Protein AF-A0A1R3GC67-F1 (afdb_monomer)

Nearest PDB structures (foldseek):
  6grf-assembly3_C  TM=8.772E-01  e=4.782E-10  Arabidopsis thaliana
  6grf-assembly1_A  TM=8.108E-01  e=1.122E-09  Arabidopsis thaliana
  3a2e-assembly2_B  TM=8.920E-01  e=5.214E-08  Ginkgo biloba
  6gre-assembly1_A  TM=6.710E-01  e=4.233E-10  Arabidopsis thaliana
  6gre-assembly2_B  TM=6.971E-01  e=8.274E-10  Arabidopsis thaliana

pLDDT: mean 84.53, std 18.3, range [25.95, 98.81]

Organism: NCBI:txid93759

Structure (mmCIF, N/CA/C/O backbone):
data_AF-A0A1R3GC67-F1
#
_entry.id   AF-A0A1R3GC67-F1
#
loop_
_atom_site.group_PDB
_atom_site.id
_atom_site.type_symbol
_atom_site.label_atom_id
_atom_site.label_alt_id
_atom_site.label_comp_id
_atom_site.label_asym_id
_atom_site.label_entity_id
_atom_site.label_seq_id
_atom_site.pdbx_PDB_ins_code
_atom_site.Cartn_x
_atom_site.Cartn_y
_atom_site.Cartn_z
_atom_site.occupancy
_atom_site.B_iso_or_equiv
_atom_site.auth_seq_id
_atom_site.auth_comp_id
_atom_site.auth_asym_id
_atom_site.auth_atom_id
_atom_site.pdbx_PDB_model_num
ATOM 1 N N . MET A 1 1 ? 22.631 -28.280 -49.073 1.00 33.94 1 MET A N 1
ATOM 2 C CA . MET A 1 1 ? 22.054 -28.632 -47.759 1.00 33.94 1 MET A CA 1
ATOM 3 C C . MET A 1 1 ? 22.423 -27.520 -46.782 1.00 33.94 1 MET A C 1
ATOM 5 O O . MET A 1 1 ? 23.581 -27.428 -46.405 1.00 33.94 1 MET A O 1
ATOM 9 N N . LYS A 1 2 ? 21.509 -26.579 -46.514 1.00 25.95 2 LYS A N 1
ATOM 10 C CA . LYS A 1 2 ? 21.742 -25.429 -45.622 1.00 25.95 2 LYS A CA 1
ATOM 11 C C . LYS A 1 2 ? 21.037 -25.720 -44.299 1.00 25.95 2 LYS A C 1
ATOM 13 O O . LYS A 1 2 ? 19.822 -25.883 -44.293 1.00 25.95 2 LYS A O 1
ATOM 18 N N . ILE A 1 3 ? 21.806 -25.848 -43.224 1.00 33.34 3 ILE A N 1
ATOM 19 C CA . ILE A 1 3 ? 21.301 -26.086 -41.871 1.00 33.34 3 ILE A CA 1
ATOM 20 C C . ILE A 1 3 ? 20.931 -24.719 -41.283 1.00 33.34 3 ILE A C 1
ATOM 22 O O . ILE A 1 3 ? 21.790 -23.849 -41.157 1.00 33.34 3 ILE A O 1
ATOM 26 N N . PHE A 1 4 ? 19.649 -24.515 -40.983 1.00 28.02 4 PHE A N 1
ATOM 27 C CA . PHE A 1 4 ? 19.169 -23.380 -40.192 1.00 28.02 4 PHE A CA 1
ATOM 28 C C . PHE A 1 4 ? 19.482 -23.633 -38.709 1.00 28.02 4 PHE A C 1
ATOM 30 O O . PHE A 1 4 ? 19.209 -24.739 -38.234 1.00 28.02 4 PHE A O 1
ATOM 37 N N . PRO A 1 5 ? 19.999 -22.654 -37.944 1.00 33.47 5 PRO A N 1
ATOM 38 C CA . PRO A 1 5 ? 20.042 -22.778 -36.499 1.00 33.47 5 PRO A CA 1
ATOM 39 C C . PRO A 1 5 ? 18.620 -22.570 -35.971 1.00 33.47 5 PRO A C 1
ATOM 41 O O . PRO A 1 5 ? 18.048 -21.485 -36.074 1.00 33.47 5 PRO A O 1
ATOM 44 N N . VAL A 1 6 ? 18.033 -23.639 -35.438 1.00 33.50 6 VAL A N 1
ATOM 45 C CA . VAL A 1 6 ? 16.814 -23.564 -34.634 1.00 33.50 6 VAL A CA 1
ATOM 46 C C . VAL A 1 6 ? 17.157 -22.746 -33.392 1.00 33.50 6 VAL A C 1
ATOM 48 O O . VAL A 1 6 ? 17.911 -23.197 -32.530 1.00 33.50 6 VAL A O 1
ATOM 51 N N . LEU A 1 7 ? 16.638 -21.522 -33.319 1.00 31.16 7 LEU A N 1
ATOM 52 C CA . LEU A 1 7 ? 16.658 -20.730 -32.098 1.00 31.16 7 LEU A CA 1
ATOM 53 C C . LEU A 1 7 ? 15.685 -21.402 -31.122 1.00 31.16 7 LEU A C 1
ATOM 55 O O . LEU A 1 7 ? 14.469 -21.247 -31.231 1.00 31.16 7 LEU A O 1
ATOM 59 N N . VAL A 1 8 ? 16.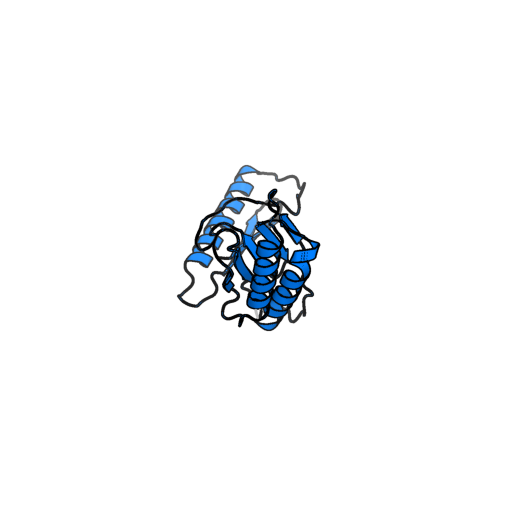216 -22.205 -30.204 1.00 31.62 8 VAL A N 1
ATOM 60 C CA . VAL A 1 8 ? 15.438 -22.737 -29.085 1.00 31.62 8 VAL A CA 1
ATOM 61 C C . VAL A 1 8 ? 15.156 -21.561 -28.152 1.00 31.62 8 VAL A C 1
ATOM 63 O O . VAL A 1 8 ? 15.986 -21.196 -27.323 1.00 31.62 8 VAL A O 1
ATOM 66 N N . LEU A 1 9 ? 13.988 -20.935 -28.312 1.00 31.06 9 LEU A N 1
ATOM 67 C CA . LEU A 1 9 ? 13.395 -20.115 -27.263 1.00 31.06 9 LEU A CA 1
ATOM 68 C C . LEU A 1 9 ? 13.085 -21.057 -26.102 1.00 31.06 9 LEU A C 1
ATOM 70 O O . LEU A 1 9 ? 12.048 -21.719 -26.080 1.00 31.06 9 LEU A O 1
ATOM 74 N N . VAL A 1 10 ? 13.999 -21.134 -25.136 1.00 32.41 10 VAL A N 1
ATOM 75 C CA . VAL A 1 10 ? 13.646 -21.595 -23.797 1.00 32.41 10 VAL A CA 1
ATOM 76 C C . VAL A 1 10 ? 12.731 -20.514 -23.238 1.00 32.41 10 VAL A C 1
ATOM 78 O O . VAL A 1 10 ? 13.177 -19.575 -22.585 1.00 32.41 10 VAL A O 1
ATOM 81 N N . ILE A 1 11 ? 11.435 -20.615 -23.539 1.00 40.88 11 ILE A N 1
ATOM 82 C CA . ILE A 1 11 ? 10.408 -20.002 -22.710 1.00 40.88 11 ILE A CA 1
ATOM 83 C C . ILE A 1 11 ? 10.468 -20.814 -21.422 1.00 40.88 11 ILE A C 1
ATOM 85 O O . ILE A 1 11 ? 9.724 -21.775 -21.233 1.00 40.88 11 ILE A O 1
ATOM 89 N N . SER A 1 12 ? 11.413 -20.481 -20.544 1.00 34.84 12 SER A N 1
ATOM 90 C CA . SER A 1 12 ? 11.208 -20.768 -19.143 1.00 34.84 12 SER A CA 1
ATOM 91 C C . SER A 1 12 ? 10.000 -19.921 -18.776 1.00 34.84 12 SER A C 1
ATOM 93 O O . SER A 1 12 ? 10.092 -18.738 -18.461 1.00 34.84 12 SER A O 1
ATOM 95 N N . ALA A 1 13 ? 8.821 -20.534 -18.851 1.00 38.75 13 ALA A N 1
ATOM 96 C CA . ALA A 1 13 ? 7.769 -20.174 -17.937 1.00 38.75 13 ALA A CA 1
ATOM 97 C C . ALA A 1 13 ? 8.367 -20.451 -16.555 1.00 38.75 13 ALA A C 1
ATOM 99 O O . ALA A 1 13 ? 8.227 -21.539 -16.004 1.00 38.75 13 ALA A O 1
ATOM 100 N N . PHE A 1 14 ? 9.117 -19.484 -16.019 1.00 36.47 14 PHE A N 1
ATOM 101 C CA . PHE A 1 14 ? 9.296 -19.360 -14.590 1.00 36.47 14 PHE A CA 1
ATOM 102 C C . PHE A 1 14 ? 7.895 -19.066 -14.066 1.00 36.47 14 PHE A C 1
ATOM 104 O O . PHE A 1 14 ? 7.509 -17.928 -13.816 1.00 36.47 14 PHE A O 1
ATOM 111 N N . SER A 1 15 ? 7.090 -20.121 -13.953 1.00 34.28 15 SER A N 1
ATOM 112 C CA . SER A 1 15 ? 6.010 -20.165 -12.999 1.00 34.28 15 SER A CA 1
ATOM 113 C C . SER A 1 15 ? 6.713 -19.996 -11.666 1.00 34.28 15 SER A C 1
ATOM 115 O O . SER A 1 15 ? 7.257 -20.946 -11.111 1.00 34.28 15 SER A O 1
ATOM 117 N N . PHE A 1 16 ? 6.799 -18.754 -11.195 1.00 37.66 16 PHE A N 1
ATOM 118 C CA . PHE A 1 16 ? 7.252 -18.454 -9.850 1.00 37.66 16 PHE A CA 1
ATOM 119 C C . PHE A 1 16 ? 6.147 -18.945 -8.906 1.00 37.66 16 PHE A C 1
ATOM 121 O O . PHE A 1 16 ? 5.413 -18.170 -8.306 1.00 37.66 16 PHE A O 1
ATOM 128 N N . THR A 1 17 ? 5.992 -20.264 -8.781 1.00 41.88 17 THR A N 1
ATOM 129 C CA . THR A 1 17 ? 5.272 -20.906 -7.680 1.00 41.88 17 THR A CA 1
ATOM 130 C C . THR A 1 17 ? 6.202 -20.935 -6.471 1.00 41.88 17 THR A C 1
ATOM 132 O O . THR A 1 17 ? 6.445 -21.972 -5.864 1.00 41.88 17 THR A O 1
ATOM 135 N N . GLY A 1 18 ? 6.800 -19.787 -6.159 1.00 46.88 18 GLY A N 1
ATOM 136 C CA . GLY A 1 18 ? 7.378 -19.556 -4.855 1.00 46.88 18 GLY A CA 1
ATOM 137 C C . GLY A 1 18 ? 6.241 -19.078 -3.973 1.00 46.88 18 GLY A C 1
ATOM 138 O O . GLY A 1 18 ? 5.671 -18.018 -4.237 1.00 46.88 18 GLY A O 1
ATOM 139 N N . SER A 1 19 ? 5.916 -19.838 -2.929 1.00 54.84 19 SER A N 1
ATOM 140 C CA . SER A 1 19 ? 5.351 -19.260 -1.709 1.00 54.84 19 SER A CA 1
ATOM 141 C C . SER A 1 19 ? 6.371 -18.239 -1.203 1.00 54.84 19 SER A C 1
ATOM 143 O O . SER A 1 19 ? 7.239 -18.554 -0.390 1.00 54.84 19 SER A O 1
ATOM 145 N N . ALA A 1 20 ? 6.356 -17.039 -1.775 1.00 59.59 20 ALA A N 1
ATOM 146 C CA . ALA A 1 20 ? 7.242 -15.972 -1.369 1.00 59.59 20 ALA A CA 1
ATOM 147 C C . ALA A 1 20 ? 6.671 -15.434 -0.063 1.00 59.59 20 ALA A C 1
ATOM 149 O O . ALA A 1 20 ? 5.663 -14.727 -0.068 1.00 59.59 20 ALA A O 1
ATOM 150 N N . THR A 1 21 ? 7.299 -15.813 1.051 1.00 75.88 21 THR A N 1
ATOM 151 C CA . THR A 1 21 ? 7.089 -15.159 2.343 1.00 75.88 21 THR A CA 1
ATOM 152 C C . THR A 1 21 ? 7.110 -13.651 2.118 1.00 75.88 21 THR A C 1
ATOM 154 O O . THR A 1 21 ? 8.058 -13.174 1.477 1.00 75.88 21 THR A O 1
ATOM 157 N N . PRO A 1 22 ? 6.090 -12.903 2.569 1.00 85.50 22 PRO A N 1
ATOM 158 C CA . PRO A 1 22 ? 6.054 -11.491 2.269 1.00 85.50 22 PRO A CA 1
ATOM 159 C C . PRO A 1 22 ? 7.309 -10.780 2.788 1.00 85.50 22 PRO A C 1
ATOM 161 O O . PRO A 1 22 ? 7.709 -10.982 3.934 1.00 85.50 22 PRO A O 1
ATOM 164 N N . ILE A 1 23 ? 7.948 -9.970 1.941 1.00 91.00 23 ILE A N 1
ATOM 165 C CA . ILE A 1 23 ? 9.204 -9.282 2.272 1.00 91.00 23 ILE A CA 1
ATOM 166 C C . ILE A 1 23 ? 8.875 -7.859 2.694 1.00 91.00 23 ILE A C 1
ATOM 168 O O . ILE A 1 23 ? 8.350 -7.093 1.893 1.00 91.00 23 ILE A O 1
ATOM 172 N N . TYR A 1 24 ? 9.178 -7.504 3.938 1.00 93.50 24 TYR A N 1
ATOM 173 C CA . TYR A 1 24 ? 8.992 -6.141 4.422 1.00 93.50 24 TYR A CA 1
ATOM 174 C C . TYR A 1 24 ? 9.966 -5.175 3.727 1.00 93.50 24 TYR A C 1
ATOM 176 O O . TYR A 1 24 ? 11.169 -5.436 3.695 1.00 93.50 24 TYR A O 1
ATOM 184 N N . TRP A 1 25 ? 9.455 -4.049 3.222 1.00 92.31 25 TRP A N 1
ATOM 185 C CA . TRP A 1 25 ? 10.264 -2.996 2.598 1.00 92.31 25 TRP A CA 1
ATOM 186 C C . TRP A 1 25 ? 10.424 -1.778 3.502 1.00 92.31 25 TRP A C 1
ATOM 188 O O . TRP A 1 25 ? 11.538 -1.425 3.888 1.00 92.31 25 TRP A O 1
ATOM 198 N N . TYR A 1 26 ? 9.320 -1.096 3.805 1.00 94.94 26 TYR A N 1
ATOM 199 C CA . TYR A 1 26 ? 9.350 0.173 4.526 1.00 94.94 26 TYR A CA 1
ATOM 200 C C . TYR A 1 26 ? 7.981 0.506 5.121 1.00 94.94 26 TYR A C 1
ATOM 202 O O . TYR A 1 26 ? 6.972 -0.096 4.748 1.00 94.94 26 TYR A O 1
ATOM 210 N N . HIS A 1 27 ? 7.930 1.476 6.032 1.00 96.81 27 HIS A N 1
ATOM 211 C CA . HIS A 1 27 ? 6.675 2.071 6.475 1.00 96.81 27 HIS A CA 1
ATOM 212 C C . HIS A 1 27 ? 6.841 3.542 6.849 1.00 96.81 27 HIS A C 1
ATOM 214 O O . HIS A 1 27 ? 7.921 3.976 7.244 1.00 96.81 27 HIS A O 1
ATOM 220 N N . PHE A 1 28 ? 5.737 4.277 6.778 1.00 97.12 28 PHE A N 1
ATOM 221 C CA . PHE A 1 28 ? 5.566 5.582 7.400 1.00 97.12 28 PHE A CA 1
ATOM 222 C C . PHE A 1 28 ? 4.413 5.516 8.391 1.00 97.12 28 PHE A C 1
ATOM 224 O O . PHE A 1 28 ? 3.414 4.843 8.137 1.00 97.12 28 PHE A O 1
ATOM 231 N N . CYS A 1 29 ? 4.537 6.257 9.484 1.00 97.81 29 CYS A N 1
ATOM 232 C CA . CYS A 1 29 ? 3.437 6.525 10.398 1.00 97.81 29 CYS A CA 1
ATOM 233 C C . CYS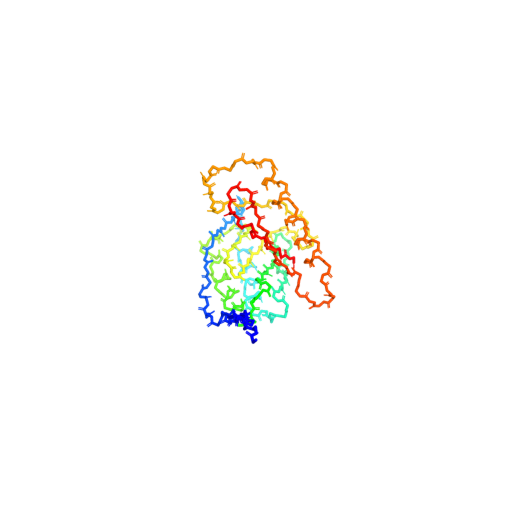 A 1 29 ? 3.226 8.039 10.481 1.00 97.81 29 CYS A C 1
ATOM 235 O O . CYS A 1 29 ? 4.181 8.807 10.337 1.00 97.81 29 CYS A O 1
ATOM 237 N N . SER A 1 30 ? 1.990 8.480 10.715 1.00 96.62 30 SER A N 1
ATOM 238 C CA . SER A 1 30 ? 1.710 9.898 10.940 1.00 96.62 30 SER A CA 1
ATOM 239 C C . SER A 1 30 ? 2.381 10.391 12.230 1.00 96.62 30 SER A C 1
ATOM 241 O O . SER A 1 30 ? 2.623 9.632 13.166 1.00 96.62 30 SER A O 1
ATOM 243 N N . ASN A 1 31 ? 2.649 11.694 12.318 1.00 95.94 31 ASN A N 1
ATOM 244 C CA . ASN A 1 31 ? 3.179 12.306 13.545 1.00 95.94 31 ASN A CA 1
ATOM 245 C C . ASN A 1 31 ? 2.098 12.519 14.624 1.00 95.94 31 ASN A C 1
ATOM 247 O O . ASN A 1 31 ? 2.385 13.055 15.693 1.00 95.94 31 ASN A O 1
ATOM 251 N N . VAL A 1 32 ? 0.851 12.134 14.345 1.00 96.88 32 VAL A N 1
ATOM 252 C CA . VAL A 1 32 ? -0.302 12.338 15.225 1.00 96.88 32 VAL A CA 1
ATOM 253 C C . VAL A 1 32 ? -0.681 11.004 15.848 1.00 96.88 32 VAL A C 1
ATOM 255 O O . VAL A 1 32 ? -0.841 10.007 15.153 1.00 96.88 32 VAL A O 1
ATOM 258 N N . SER A 1 33 ? -0.823 10.977 17.171 1.00 97.62 33 SER A N 1
ATOM 259 C CA . SER A 1 33 ? -1.288 9.793 17.898 1.00 97.62 33 SER A CA 1
ATOM 260 C C . SER A 1 33 ? -2.800 9.840 18.098 1.00 97.62 33 SER A C 1
ATOM 262 O O . SER A 1 33 ? -3.339 10.843 18.562 1.00 97.62 33 SER A O 1
ATOM 264 N N . GLY A 1 34 ? -3.474 8.739 17.786 1.00 97.12 34 GLY A N 1
ATOM 265 C CA . GLY A 1 34 ? -4.880 8.521 18.085 1.00 97.12 34 GLY A CA 1
ATOM 266 C C . GLY A 1 34 ? -5.099 8.132 19.546 1.00 97.12 34 GLY A C 1
ATOM 267 O O . GLY A 1 34 ? -4.212 7.606 20.224 1.00 97.12 34 GLY A O 1
ATOM 268 N N . ASN A 1 35 ? -6.312 8.377 20.037 1.00 97.88 35 ASN A N 1
ATOM 269 C CA . ASN A 1 35 ? -6.744 7.916 21.357 1.00 97.88 35 ASN A CA 1
ATOM 270 C C . ASN A 1 35 ? -7.088 6.408 21.342 1.00 97.88 35 ASN A C 1
ATOM 272 O O . ASN A 1 35 ? -7.021 5.734 20.311 1.00 97.88 35 ASN A O 1
ATOM 276 N N . SER A 1 36 ? -7.498 5.866 22.490 1.00 98.12 36 SER A N 1
ATOM 277 C CA . SER A 1 36 ? -7.860 4.447 22.623 1.00 98.12 36 SER A CA 1
ATOM 278 C C . SER A 1 36 ? -9.038 4.015 21.737 1.00 98.12 36 SER A C 1
ATOM 280 O O . SER A 1 36 ? -9.059 2.878 21.260 1.00 98.12 36 SER A O 1
ATOM 282 N N . VAL A 1 37 ? -10.001 4.905 21.477 1.00 98.56 37 VAL A N 1
ATOM 283 C CA . VAL A 1 37 ? -11.157 4.634 20.607 1.00 98.56 37 VAL A CA 1
ATOM 284 C C . VAL A 1 37 ? -10.714 4.554 19.149 1.00 98.56 37 VAL A C 1
ATOM 286 O O . VAL A 1 37 ? -11.074 3.605 18.457 1.00 98.56 37 VAL A O 1
ATOM 289 N N . PHE A 1 38 ? -9.871 5.488 18.700 1.00 98.50 38 PHE A N 1
ATOM 290 C CA . PHE A 1 38 ? -9.250 5.438 17.377 1.00 98.50 38 PHE A CA 1
ATOM 291 C C . PHE A 1 38 ? -8.457 4.140 17.190 1.00 98.50 38 PHE A C 1
ATOM 293 O O . PHE A 1 38 ? -8.655 3.426 16.212 1.00 98.50 38 PHE A O 1
ATOM 300 N N . VAL A 1 39 ? -7.608 3.787 18.161 1.00 98.44 39 VAL A N 1
ATOM 301 C CA . VAL A 1 39 ? -6.823 2.542 18.141 1.00 98.44 39 VAL A CA 1
ATOM 302 C C . VAL A 1 39 ? -7.722 1.307 18.035 1.00 98.44 39 VAL A C 1
ATOM 304 O O . VAL A 1 39 ? -7.410 0.390 17.275 1.00 98.44 39 VAL A O 1
ATOM 307 N N . THR A 1 40 ? -8.854 1.295 18.741 1.00 98.62 40 THR A N 1
ATOM 308 C CA . THR A 1 40 ? -9.847 0.213 18.656 1.00 98.62 40 THR A CA 1
ATOM 309 C C . THR A 1 40 ? -10.472 0.135 17.262 1.00 98.62 40 THR A C 1
ATOM 311 O O . THR A 1 40 ? -10.509 -0.939 16.665 1.00 98.62 40 THR A O 1
ATOM 314 N N . ASN A 1 41 ? -10.890 1.270 16.695 1.00 98.81 41 ASN A N 1
ATOM 315 C CA . ASN A 1 41 ? -11.460 1.321 15.346 1.00 98.81 41 ASN A CA 1
ATOM 316 C C . ASN A 1 41 ? -10.442 0.913 14.273 1.00 98.81 41 ASN A C 1
ATOM 318 O O . ASN A 1 41 ? -10.788 0.182 13.351 1.00 98.81 41 ASN A O 1
ATOM 322 N N . ARG A 1 42 ? -9.172 1.302 14.430 1.00 98.62 42 ARG A N 1
ATOM 323 C CA . ARG A 1 42 ? -8.053 0.893 13.571 1.00 98.62 42 ARG A CA 1
ATOM 324 C C . ARG A 1 42 ? -7.798 -0.613 13.661 1.00 98.62 42 ARG A C 1
ATOM 326 O O . ARG A 1 42 ? -7.539 -1.239 12.641 1.00 98.62 42 ARG A O 1
ATOM 333 N N . ASN A 1 43 ? -7.918 -1.214 14.845 1.00 98.50 43 ASN A N 1
ATOM 334 C CA . ASN A 1 43 ? -7.797 -2.667 15.015 1.00 98.50 43 ASN A CA 1
ATOM 335 C C . ASN A 1 43 ? -8.958 -3.428 14.343 1.00 98.50 43 ASN A C 1
ATOM 337 O O . ASN A 1 43 ? -8.736 -4.451 13.698 1.00 98.50 43 ASN A O 1
ATOM 341 N N . ASN A 1 44 ? -10.182 -2.907 14.443 1.00 98.62 44 ASN A N 1
ATOM 342 C CA . ASN A 1 44 ? -11.344 -3.461 13.743 1.00 98.62 44 ASN A CA 1
ATOM 343 C C . ASN A 1 44 ? -11.185 -3.336 12.219 1.00 98.62 44 ASN A C 1
ATOM 345 O O . ASN A 1 44 ? -11.376 -4.312 11.503 1.00 98.62 44 ASN A O 1
ATOM 349 N N . LEU A 1 45 ? -10.733 -2.175 11.736 1.00 98.62 45 LEU A N 1
ATOM 350 C CA . LEU A 1 45 ? -10.425 -1.940 10.325 1.00 98.62 45 LEU A CA 1
ATOM 351 C C . LEU A 1 45 ? -9.430 -2.980 9.786 1.00 98.62 45 LEU A C 1
ATOM 353 O O . LEU A 1 45 ? -9.697 -3.599 8.762 1.00 98.62 45 LEU A O 1
ATOM 357 N N . VAL A 1 46 ? -8.294 -3.206 10.457 1.00 97.94 46 VAL A N 1
ATOM 358 C CA . VAL A 1 46 ? -7.304 -4.184 9.963 1.00 97.94 46 VAL A CA 1
ATOM 359 C C . VAL A 1 46 ? -7.818 -5.627 10.042 1.00 97.94 46 VAL A C 1
ATOM 361 O O . VAL A 1 46 ? -7.433 -6.441 9.206 1.00 97.94 46 VAL A O 1
ATOM 364 N N . SER A 1 47 ? -8.726 -5.938 10.975 1.00 97.88 47 SER A N 1
ATOM 365 C CA . SER A 1 47 ? -9.445 -7.221 11.013 1.00 97.88 47 SER A CA 1
ATOM 366 C C . SER A 1 47 ? -10.362 -7.390 9.796 1.00 97.88 47 SER A C 1
ATOM 368 O O . SER A 1 47 ? -10.333 -8.435 9.145 1.00 97.88 47 SER A O 1
ATOM 370 N N . ASP A 1 48 ? -11.123 -6.355 9.434 1.00 97.62 48 ASP A N 1
ATOM 371 C CA . ASP A 1 48 ? -11.981 -6.366 8.244 1.00 97.62 48 ASP A CA 1
ATOM 372 C C . ASP A 1 48 ? -11.155 -6.519 6.960 1.00 97.62 48 ASP A C 1
ATOM 374 O O . ASP A 1 48 ? -11.492 -7.330 6.099 1.00 97.62 48 ASP A O 1
ATOM 378 N N . LEU A 1 49 ? -10.034 -5.794 6.850 1.00 96.88 49 LEU A N 1
ATOM 379 C CA . LEU A 1 49 ? -9.108 -5.911 5.718 1.00 96.88 49 LEU A CA 1
ATOM 380 C C . LEU A 1 49 ? -8.510 -7.322 5.611 1.00 96.88 49 LEU A C 1
ATOM 382 O O . LEU A 1 49 ? -8.423 -7.864 4.513 1.00 96.88 49 LEU A O 1
ATOM 386 N N . SER A 1 50 ? -8.131 -7.932 6.738 1.00 95.69 50 SER A N 1
ATOM 387 C CA . SER A 1 50 ? -7.561 -9.287 6.788 1.00 95.69 50 SER A CA 1
ATOM 388 C C . SER A 1 50 ? -8.553 -10.365 6.340 1.00 95.69 50 SER A C 1
ATOM 390 O O . SER A 1 50 ? -8.164 -11.361 5.728 1.00 95.69 50 SER A O 1
ATOM 392 N N . ASN A 1 51 ? -9.846 -10.158 6.605 1.00 93.94 51 ASN A N 1
ATOM 393 C CA . ASN A 1 51 ? -10.916 -11.098 6.264 1.00 93.94 51 ASN A CA 1
ATOM 394 C C . ASN A 1 51 ? -11.578 -10.828 4.906 1.00 93.94 51 ASN A C 1
ATOM 396 O O . ASN A 1 51 ? -12.412 -11.621 4.463 1.00 93.94 51 ASN A O 1
ATOM 400 N N . ALA A 1 52 ? -11.234 -9.724 4.244 1.00 91.69 52 ALA A N 1
ATOM 401 C CA . ALA A 1 52 ? -11.819 -9.370 2.964 1.00 91.69 52 ALA A CA 1
ATOM 402 C C . ALA A 1 52 ? -11.507 -10.429 1.900 1.00 91.69 52 ALA A C 1
ATOM 404 O O . ALA A 1 52 ? -10.397 -10.959 1.807 1.00 91.69 52 ALA A O 1
ATOM 405 N N . THR A 1 53 ? -12.491 -10.722 1.049 1.00 82.94 53 THR A N 1
ATOM 406 C CA . THR A 1 53 ? -12.232 -11.582 -0.106 1.00 82.94 53 THR A CA 1
ATOM 407 C C . THR A 1 53 ? -11.415 -10.802 -1.121 1.00 82.94 53 THR A C 1
ATOM 409 O O . THR A 1 53 ? -11.843 -9.753 -1.600 1.00 82.94 53 THR A O 1
ATOM 412 N N . VAL A 1 54 ? -10.243 -11.324 -1.474 1.00 75.44 54 VAL A N 1
ATOM 413 C CA . VAL A 1 54 ? -9.296 -10.614 -2.333 1.00 75.44 54 VAL A CA 1
ATOM 414 C C . VAL A 1 54 ? -9.648 -10.727 -3.819 1.00 75.44 54 VAL A C 1
ATOM 416 O O . VAL A 1 54 ? -8.879 -11.228 -4.645 1.00 75.44 54 VAL A O 1
ATOM 419 N N . HIS A 1 55 ? -10.829 -10.251 -4.193 1.00 72.69 55 HIS A N 1
ATOM 420 C CA . HIS A 1 55 ? -11.190 -10.113 -5.596 1.00 72.69 55 HIS A CA 1
ATOM 421 C C . HIS A 1 55 ? -10.429 -8.926 -6.196 1.00 72.69 55 HIS A C 1
ATOM 423 O O . HIS A 1 55 ? -10.573 -7.790 -5.762 1.00 72.69 55 HIS A O 1
ATOM 429 N N . GLY A 1 56 ? -9.560 -9.193 -7.174 1.00 74.62 56 GLY A N 1
ATOM 430 C CA . GLY A 1 56 ? -8.804 -8.144 -7.868 1.00 74.62 56 GLY A CA 1
ATOM 431 C C . GLY A 1 56 ? -7.580 -7.602 -7.120 1.00 74.62 56 GLY A C 1
ATOM 432 O O . GLY A 1 56 ? -6.867 -6.777 -7.677 1.00 74.62 56 GLY A O 1
ATOM 433 N N . GLY A 1 57 ? -7.261 -8.099 -5.918 1.00 89.25 57 GLY A N 1
ATOM 434 C CA . GLY A 1 57 ? -6.063 -7.662 -5.187 1.00 89.25 57 GLY A CA 1
ATOM 435 C C . GLY A 1 57 ? -6.199 -6.307 -4.493 1.00 89.25 57 GLY A C 1
ATOM 436 O O . GLY A 1 57 ? -5.185 -5.753 -4.093 1.00 89.25 57 GLY A O 1
ATOM 437 N N . PHE A 1 58 ? -7.408 -5.771 -4.349 1.00 91.88 58 PHE A N 1
ATOM 438 C CA . PHE A 1 58 ? -7.663 -4.472 -3.731 1.00 91.88 58 PHE A CA 1
ATOM 439 C C . PHE A 1 58 ? -8.944 -4.536 -2.905 1.00 91.88 58 PHE A C 1
ATOM 441 O O . PHE A 1 58 ? -9.931 -5.131 -3.336 1.00 91.88 58 PHE A O 1
ATOM 448 N N . TYR A 1 59 ? -8.938 -3.897 -1.741 1.00 94.25 59 TYR A N 1
ATOM 449 C CA . TYR A 1 59 ? -10.139 -3.683 -0.944 1.00 94.25 59 TYR A CA 1
ATOM 450 C C . TYR A 1 59 ? -9.949 -2.460 -0.055 1.00 94.25 59 TYR A C 1
ATOM 452 O O . TYR A 1 59 ? -8.846 -2.206 0.434 1.00 94.25 59 TYR A O 1
ATOM 460 N N . ASN A 1 60 ? -11.030 -1.720 0.167 1.00 95.88 60 ASN A N 1
ATOM 461 C CA . ASN A 1 60 ? -11.066 -0.597 1.084 1.00 95.88 60 ASN A CA 1
ATOM 462 C C . ASN A 1 60 ? -12.287 -0.692 2.000 1.00 95.88 60 ASN A C 1
ATOM 464 O O . ASN A 1 60 ? -13.298 -1.303 1.661 1.00 95.88 60 ASN A O 1
ATOM 468 N N . THR A 1 61 ? -12.173 -0.124 3.194 1.00 97.69 61 THR A N 1
ATOM 469 C CA . THR A 1 61 ? -13.276 -0.057 4.152 1.00 97.69 61 THR A CA 1
ATOM 470 C C . THR A 1 61 ? -13.070 1.105 5.117 1.00 97.69 61 THR A C 1
ATOM 472 O O . THR A 1 61 ? -12.013 1.736 5.162 1.00 97.69 61 THR A O 1
ATOM 475 N N . THR A 1 62 ? -14.114 1.453 5.856 1.00 98.62 62 THR A N 1
ATOM 476 C CA . THR A 1 62 ? -14.099 2.529 6.846 1.00 98.62 62 THR A CA 1
ATOM 477 C C . THR A 1 62 ? -14.752 2.035 8.122 1.00 98.62 62 THR A C 1
ATOM 479 O O . THR A 1 62 ? -15.806 1.405 8.071 1.00 98.62 62 THR A O 1
ATOM 482 N N . VAL A 1 63 ? -14.141 2.339 9.264 1.00 98.69 63 VAL A N 1
ATOM 483 C CA . VAL A 1 63 ? -14.636 1.927 10.580 1.00 98.69 63 VAL A CA 1
ATOM 484 C C . VAL A 1 63 ? -14.727 3.129 11.511 1.00 98.69 63 VAL A C 1
ATOM 486 O O . VAL A 1 63 ? -13.849 3.989 11.537 1.00 98.69 63 VAL A O 1
ATOM 489 N N . GLY A 1 64 ? -15.787 3.163 12.319 1.00 97.81 64 GLY A N 1
ATOM 490 C CA . GLY A 1 64 ? -16.012 4.205 13.314 1.00 97.81 64 GLY A CA 1
ATOM 491 C C . GLY A 1 64 ? -16.722 5.442 12.764 1.00 97.81 64 GLY A C 1
ATOM 492 O O . GLY A 1 64 ? -17.279 5.446 11.668 1.00 97.81 64 GLY A O 1
ATOM 493 N N . GLN A 1 65 ? -16.737 6.492 13.579 1.00 97.25 65 GLN A N 1
ATOM 494 C CA . GLN A 1 65 ? -17.369 7.780 13.295 1.00 97.25 65 GLN A CA 1
ATOM 495 C C . GLN A 1 65 ? -16.504 8.904 13.863 1.00 97.25 65 GLN A C 1
ATOM 497 O O . GLN A 1 65 ? -15.694 8.668 14.764 1.00 97.25 65 GLN A O 1
ATOM 502 N N . ASN A 1 66 ? -16.698 10.128 13.369 1.00 95.62 66 ASN A N 1
ATOM 503 C CA . ASN A 1 66 ? -15.994 11.303 13.877 1.00 95.62 66 ASN A CA 1
ATOM 504 C C . ASN A 1 66 ? -16.161 11.438 15.404 1.00 95.62 66 ASN A C 1
ATOM 506 O O . ASN A 1 66 ? -17.275 11.282 15.906 1.00 95.62 66 ASN A O 1
ATOM 510 N N . PRO A 1 67 ? -15.081 11.733 16.151 1.00 95.38 67 PRO A N 1
ATOM 511 C CA . PRO A 1 67 ? -13.737 12.101 15.682 1.00 95.38 67 PRO A CA 1
ATOM 512 C C . PRO A 1 67 ? -12.758 10.918 15.515 1.00 95.38 67 PRO A C 1
ATOM 514 O O . PRO A 1 67 ? -11.571 11.141 15.328 1.00 95.38 67 PRO A O 1
ATOM 517 N N . ASN A 1 68 ? -13.219 9.667 15.615 1.00 98.06 68 ASN A N 1
ATOM 518 C CA . ASN A 1 68 ? -12.378 8.459 15.622 1.00 98.06 68 ASN A CA 1
ATOM 519 C C . ASN A 1 68 ? -12.616 7.572 14.389 1.00 98.06 68 ASN A C 1
ATOM 521 O O . ASN A 1 68 ? -12.541 6.345 14.487 1.00 98.06 68 ASN A O 1
ATOM 525 N N . ILE A 1 69 ? -12.989 8.174 13.261 1.00 98.56 69 ILE A N 1
ATOM 526 C CA . ILE A 1 69 ? -13.163 7.455 12.000 1.00 98.56 69 ILE A CA 1
ATOM 527 C C . ILE A 1 69 ? -11.796 7.006 11.478 1.00 98.56 69 ILE A C 1
ATOM 529 O O . ILE A 1 69 ? -10.802 7.707 11.655 1.00 98.56 69 ILE A O 1
ATOM 533 N N . VAL A 1 70 ? -11.744 5.830 10.861 1.00 98.75 70 VAL A N 1
ATOM 534 C CA . VAL A 1 70 ? -10.531 5.303 10.234 1.00 98.75 70 VAL A CA 1
ATOM 535 C C . VAL A 1 70 ? -10.884 4.812 8.845 1.00 98.75 70 VAL A C 1
ATOM 537 O O . VAL A 1 70 ? -11.757 3.957 8.687 1.00 98.75 70 VAL A O 1
ATOM 540 N N . HIS A 1 71 ? -10.195 5.338 7.844 1.00 98.62 71 HIS A N 1
ATOM 541 C CA . HIS A 1 71 ? -10.251 4.867 6.470 1.00 98.62 71 HIS A CA 1
ATOM 542 C C . HIS A 1 71 ? -9.051 3.968 6.219 1.00 98.62 71 HIS A C 1
ATOM 544 O O . HIS A 1 71 ? -7.947 4.287 6.656 1.00 98.62 71 HIS A O 1
ATOM 550 N N . GLY A 1 72 ? -9.236 2.863 5.503 1.00 98.19 72 GLY A N 1
ATOM 551 C CA . GLY A 1 72 ? -8.098 2.054 5.105 1.00 98.19 72 GLY A CA 1
ATOM 552 C C . GLY A 1 72 ? -8.334 1.164 3.909 1.00 98.19 72 GLY A C 1
ATOM 553 O O . GLY A 1 72 ? -9.467 0.877 3.522 1.00 98.19 72 GLY A O 1
ATOM 554 N N . LEU A 1 73 ? -7.224 0.748 3.319 1.00 97.06 73 LEU A N 1
ATOM 555 C CA . LEU A 1 73 ? -7.181 -0.109 2.150 1.00 97.06 73 LEU A CA 1
ATOM 556 C C . LEU A 1 73 ? -5.945 -0.998 2.176 1.00 97.06 73 LEU A C 1
ATOM 558 O O . LEU A 1 73 ? -4.933 -0.664 2.799 1.00 97.06 73 LEU A O 1
ATOM 562 N N . PHE A 1 74 ? -6.012 -2.093 1.427 1.00 96.19 74 PHE A N 1
ATOM 563 C CA . PHE A 1 74 ? -4.821 -2.787 0.964 1.00 96.19 74 PHE A CA 1
ATOM 564 C C . PHE A 1 74 ? -4.784 -2.823 -0.561 1.00 96.19 74 PHE A C 1
ATOM 566 O O . PHE A 1 74 ? -5.818 -2.789 -1.233 1.00 96.19 74 PHE A O 1
ATOM 573 N N . LEU A 1 75 ? -3.575 -2.956 -1.094 1.00 94.06 75 LEU A N 1
ATOM 574 C CA . LEU A 1 75 ? -3.338 -3.214 -2.507 1.00 94.06 75 LEU A CA 1
ATOM 575 C C . LEU A 1 75 ? -2.252 -4.276 -2.643 1.00 94.06 75 LEU A C 1
ATOM 577 O O . LEU A 1 75 ? -1.132 -4.107 -2.170 1.00 94.06 75 LEU A O 1
ATOM 581 N N . CYS A 1 76 ? -2.592 -5.379 -3.290 1.00 93.44 76 CYS A N 1
ATOM 582 C CA . CYS A 1 76 ? -1.669 -6.431 -3.657 1.00 93.44 76 CYS A CA 1
ATOM 583 C C . CYS A 1 76 ? -1.028 -6.161 -5.004 1.00 93.44 76 CYS A C 1
ATOM 585 O O . CYS A 1 76 ? -1.582 -5.534 -5.910 1.00 93.44 76 CYS A O 1
ATOM 587 N N . ARG A 1 77 ? 0.140 -6.759 -5.172 1.00 91.06 77 ARG A N 1
ATOM 588 C CA . ARG A 1 77 ? 0.835 -6.754 -6.438 1.00 91.06 77 ARG A CA 1
ATOM 589 C C . ARG A 1 77 ? 0.030 -7.506 -7.504 1.00 91.06 77 ARG A C 1
ATOM 591 O O . ARG A 1 77 ? -0.492 -8.597 -7.267 1.00 91.06 77 ARG A O 1
ATOM 598 N N . GLY A 1 78 ? -0.102 -6.908 -8.687 1.00 88.31 78 GLY A N 1
ATOM 599 C CA . GLY A 1 78 ? -1.008 -7.388 -9.729 1.00 88.31 78 GLY A CA 1
ATOM 600 C C . GLY A 1 78 ? -0.661 -8.766 -10.297 1.00 88.31 78 GLY A C 1
ATOM 601 O O . GLY A 1 78 ? -1.567 -9.505 -10.677 1.00 88.31 78 GLY A O 1
ATOM 602 N N . ASP A 1 79 ? 0.612 -9.152 -10.270 1.00 87.25 79 ASP A N 1
ATOM 603 C CA . ASP A 1 79 ? 1.119 -10.452 -10.730 1.00 87.25 79 ASP A CA 1
ATOM 604 C C . ASP A 1 79 ? 0.910 -11.605 -9.725 1.00 87.25 79 ASP A C 1
ATOM 606 O O . ASP A 1 79 ? 1.216 -12.755 -10.039 1.00 87.25 79 ASP A O 1
ATOM 610 N N . LEU A 1 80 ? 0.366 -11.341 -8.530 1.00 89.12 80 LEU A N 1
ATOM 611 C CA . LEU A 1 80 ? 0.145 -12.378 -7.521 1.00 89.12 80 LEU A CA 1
ATOM 612 C C . LEU A 1 80 ? -1.135 -13.174 -7.758 1.00 89.12 80 LEU A C 1
ATOM 614 O O . LEU A 1 80 ? -2.193 -12.630 -8.108 1.00 89.12 80 LEU A O 1
ATOM 618 N N . ASN A 1 81 ? -1.048 -14.470 -7.455 1.00 89.38 81 ASN A N 1
ATOM 619 C CA . ASN A 1 81 ? -2.224 -15.304 -7.251 1.00 89.38 81 ASN A CA 1
ATOM 620 C C . ASN A 1 81 ? -2.982 -14.870 -5.967 1.00 89.38 81 ASN A C 1
ATOM 622 O O . ASN A 1 81 ? -2.408 -14.191 -5.105 1.00 89.38 81 ASN A O 1
ATOM 626 N N . PRO A 1 82 ? -4.271 -15.233 -5.826 1.00 89.50 82 PRO A N 1
ATOM 627 C CA . PRO A 1 82 ? -5.080 -14.823 -4.676 1.00 89.50 82 PRO A CA 1
ATOM 628 C C . PRO A 1 82 ? -4.522 -15.277 -3.321 1.00 89.50 82 PRO A C 1
ATOM 630 O O . PRO A 1 82 ? -4.610 -14.535 -2.349 1.00 89.50 82 PRO A O 1
ATOM 633 N N . GLU A 1 83 ? -3.913 -16.462 -3.258 1.00 91.06 83 GLU A N 1
ATOM 634 C CA . GLU A 1 83 ? -3.363 -17.032 -2.024 1.00 91.06 83 GLU A CA 1
ATOM 635 C C . GLU A 1 83 ? -2.169 -16.224 -1.496 1.00 91.06 83 GLU A C 1
ATOM 63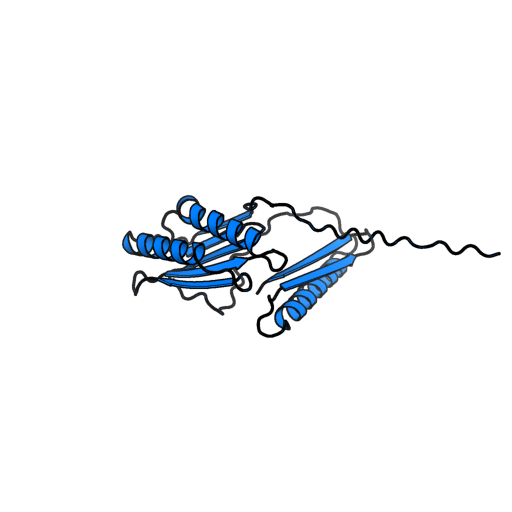7 O O . GLU A 1 83 ? -2.169 -15.795 -0.345 1.00 91.06 83 GLU A O 1
ATOM 642 N N . ASN A 1 84 ? -1.182 -15.939 -2.348 1.00 91.88 84 ASN A N 1
ATOM 643 C CA . ASN A 1 84 ? -0.004 -15.146 -1.992 1.00 91.88 84 ASN A CA 1
ATOM 644 C C . ASN A 1 84 ? -0.388 -13.723 -1.576 1.00 91.88 84 ASN A C 1
ATOM 646 O O . ASN A 1 84 ? 0.192 -13.166 -0.644 1.00 91.88 84 ASN A O 1
ATOM 650 N N . CYS A 1 85 ? -1.380 -13.142 -2.250 1.00 93.12 85 CYS A N 1
ATOM 651 C CA . CYS A 1 85 ? -1.924 -11.853 -1.858 1.00 93.12 85 CYS A CA 1
ATOM 652 C C . CYS A 1 85 ? -2.578 -11.923 -0.469 1.00 93.12 85 CYS A C 1
ATOM 654 O O . CYS A 1 85 ? -2.218 -11.137 0.405 1.00 93.12 85 CYS A O 1
ATOM 656 N N . GLN A 1 86 ? -3.454 -12.902 -0.224 1.00 93.81 86 GLN A N 1
ATOM 657 C CA . GLN A 1 86 ? -4.113 -13.066 1.073 1.00 93.81 86 GLN A CA 1
ATOM 658 C C . GLN A 1 86 ? -3.115 -13.321 2.210 1.00 93.81 86 GLN A C 1
ATOM 660 O O . GLN A 1 86 ? -3.267 -12.779 3.304 1.00 93.81 86 GLN A O 1
ATOM 665 N N . ASN A 1 87 ? -2.060 -14.094 1.954 1.00 93.94 87 ASN A N 1
ATOM 666 C CA . ASN A 1 87 ? -0.981 -14.318 2.915 1.00 93.94 87 ASN A CA 1
ATOM 667 C C . ASN A 1 87 ? -0.244 -13.013 3.255 1.00 93.94 87 ASN A C 1
ATOM 669 O O . ASN A 1 87 ? 0.045 -12.763 4.425 1.00 93.94 87 ASN A O 1
ATOM 673 N N . CYS A 1 88 ? 0.007 -12.153 2.263 1.00 95.75 88 CYS A N 1
ATOM 674 C CA . CYS A 1 88 ? 0.584 -10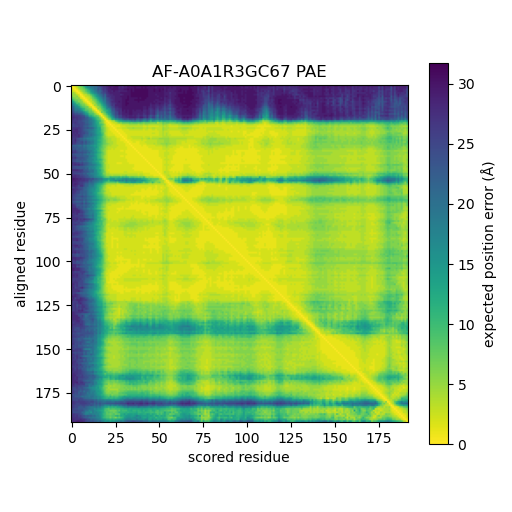.833 2.504 1.00 95.75 88 CYS A CA 1
ATOM 675 C C . CYS A 1 88 ? -0.350 -9.928 3.310 1.00 95.75 88 CYS A C 1
ATOM 677 O O . CYS A 1 88 ? 0.091 -9.322 4.283 1.00 95.75 88 CYS A O 1
ATOM 679 N N . VAL A 1 89 ? -1.639 -9.878 2.959 1.00 96.50 89 VAL A N 1
ATOM 680 C CA . VAL A 1 89 ? -2.632 -9.051 3.664 1.00 96.50 89 VAL A CA 1
ATOM 681 C C . VAL A 1 89 ? -2.761 -9.478 5.130 1.00 96.50 89 VAL A C 1
ATOM 683 O O . VAL A 1 89 ? -2.777 -8.631 6.024 1.00 96.50 89 VAL A O 1
ATOM 686 N N . LYS A 1 90 ? -2.771 -10.783 5.417 1.00 95.88 90 LYS A N 1
ATOM 687 C CA . LYS A 1 90 ? -2.779 -11.290 6.798 1.00 95.88 90 LYS A CA 1
ATOM 688 C C . LY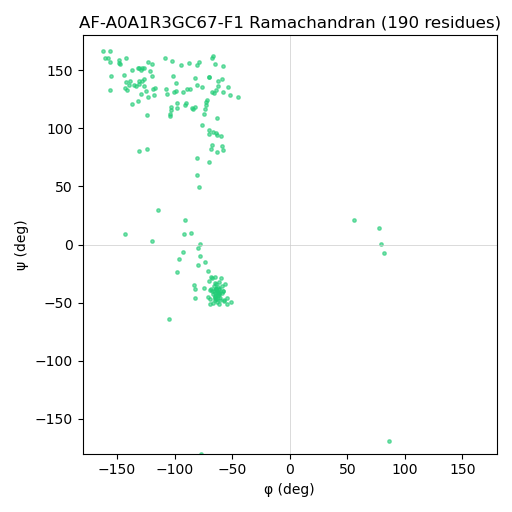S A 1 90 ? -1.546 -10.861 7.590 1.00 95.88 90 LYS A C 1
ATOM 690 O O . LYS A 1 90 ? -1.685 -10.436 8.731 1.00 95.88 90 LYS A O 1
ATOM 695 N N . LEU A 1 91 ? -0.361 -10.938 6.985 1.00 96.06 91 LEU A N 1
ATOM 696 C CA . LEU A 1 91 ? 0.878 -10.546 7.656 1.00 96.06 91 LEU A CA 1
ATOM 697 C C . LEU A 1 91 ? 0.957 -9.030 7.882 1.00 96.06 91 LEU A C 1
ATOM 699 O O . LEU A 1 91 ? 1.270 -8.572 8.978 1.00 96.06 91 LEU A O 1
ATOM 703 N N . ILE A 1 92 ? 0.657 -8.230 6.858 1.00 96.81 92 ILE A N 1
ATOM 704 C CA . ILE A 1 92 ? 0.770 -6.773 6.968 1.00 96.81 92 ILE A CA 1
ATOM 705 C C . ILE A 1 92 ? -0.236 -6.209 7.972 1.00 96.81 92 ILE A C 1
ATOM 707 O O . ILE A 1 92 ? 0.105 -5.289 8.707 1.00 96.81 92 ILE A O 1
ATOM 711 N N . THR A 1 93 ? -1.444 -6.783 8.049 1.00 97.31 93 THR A N 1
ATOM 712 C CA . THR A 1 93 ? -2.468 -6.385 9.028 1.00 97.31 93 THR A CA 1
ATOM 713 C C . THR A 1 93 ? -2.065 -6.744 10.458 1.00 97.31 93 THR A C 1
ATOM 715 O O . THR A 1 93 ? -2.279 -5.926 11.352 1.00 97.31 93 THR A O 1
ATOM 718 N N . SER A 1 94 ? -1.421 -7.899 10.688 1.00 96.75 94 SER A N 1
ATOM 719 C CA . SER A 1 94 ? -0.905 -8.260 12.019 1.00 96.75 94 SER A CA 1
ATOM 720 C C . SER A 1 94 ? 0.247 -7.369 12.488 1.00 96.75 94 SER A C 1
ATOM 722 O O . SER A 1 94 ? 0.400 -7.140 13.685 1.00 96.75 94 SER A O 1
ATOM 724 N N . ASP A 1 95 ? 1.023 -6.825 11.553 1.00 96.94 95 ASP A N 1
ATOM 725 C CA . ASP A 1 95 ? 2.191 -5.988 11.834 1.00 96.94 95 ASP A CA 1
ATOM 726 C C . ASP A 1 95 ? 1.856 -4.531 12.182 1.00 96.94 95 ASP A C 1
ATOM 728 O O . ASP A 1 95 ? 2.708 -3.816 12.722 1.00 96.94 95 ASP A O 1
ATOM 732 N N . VAL A 1 96 ? 0.644 -4.059 11.859 1.00 97.31 96 VAL A N 1
ATOM 733 C CA . VAL A 1 96 ? 0.276 -2.635 11.969 1.00 97.31 96 VAL A CA 1
ATOM 734 C C . VAL A 1 96 ? 0.536 -2.090 13.371 1.00 97.31 96 VAL A C 1
ATOM 736 O O . VAL A 1 96 ? 1.129 -1.024 13.506 1.00 97.31 96 VAL A O 1
ATOM 739 N N . SER A 1 97 ? 0.136 -2.819 14.414 1.00 96.50 97 SER A N 1
ATOM 740 C CA . SER A 1 97 ? 0.279 -2.377 15.807 1.00 96.50 97 SER A CA 1
ATOM 741 C C . SER A 1 97 ? 1.728 -2.369 16.300 1.00 96.50 97 SER A C 1
ATOM 743 O O . SER A 1 97 ? 2.048 -1.639 17.233 1.00 96.50 97 SER A O 1
ATOM 745 N N . GLN A 1 98 ? 2.616 -3.149 15.684 1.00 97.56 98 GLN A N 1
ATOM 746 C CA . GLN A 1 98 ? 4.041 -3.125 16.005 1.00 97.56 98 GLN A CA 1
ATOM 747 C C . GLN A 1 98 ? 4.755 -1.980 15.280 1.00 97.56 98 GLN A C 1
ATOM 749 O O . GLN A 1 98 ? 5.651 -1.357 15.846 1.00 97.56 98 GLN A O 1
ATOM 754 N N . ARG A 1 99 ? 4.369 -1.708 14.028 1.00 97.50 99 ARG A N 1
ATOM 755 C CA . ARG A 1 99 ? 5.019 -0.705 13.171 1.00 97.50 99 ARG A CA 1
ATOM 756 C C . ARG A 1 99 ? 4.523 0.709 13.450 1.00 97.50 99 ARG A C 1
ATOM 758 O O . ARG A 1 99 ? 5.334 1.608 13.625 1.00 97.50 99 ARG A O 1
ATOM 765 N N . CYS A 1 100 ? 3.208 0.880 13.558 1.00 98.00 100 CYS A N 1
ATOM 766 C CA . CYS A 1 100 ? 2.549 2.131 13.924 1.00 98.00 100 CYS A CA 1
ATOM 767 C C . CYS A 1 100 ? 1.654 1.900 15.161 1.00 98.00 100 CYS A C 1
ATOM 769 O O . CYS A 1 100 ? 0.443 1.678 15.026 1.00 98.00 100 CYS A O 1
ATOM 771 N N . PRO A 1 101 ? 2.224 1.921 16.386 1.00 97.56 101 PRO A N 1
ATOM 772 C CA . PRO A 1 101 ? 1.512 1.554 17.611 1.00 97.56 101 PRO A CA 1
ATOM 773 C C . PRO A 1 101 ? 0.171 2.263 17.810 1.00 97.56 101 PRO A C 1
ATOM 775 O O . PRO A 1 101 ? -0.859 1.616 18.037 1.00 97.56 101 PRO A O 1
ATOM 778 N N . ASN A 1 102 ? 0.162 3.586 17.672 1.00 97.62 102 ASN A N 1
ATOM 779 C CA . ASN A 1 102 ? -0.995 4.428 17.969 1.00 97.62 102 ASN A CA 1
ATOM 780 C C . ASN A 1 102 ? -1.167 5.606 17.001 1.00 97.62 102 ASN A C 1
ATOM 782 O O . ASN A 1 102 ? -1.993 6.473 17.262 1.00 97.62 102 ASN A O 1
ATOM 786 N N . GLN A 1 103 ? -0.408 5.667 15.910 1.00 98.50 103 GLN A N 1
ATOM 787 C CA . GLN A 1 103 ? -0.467 6.776 14.961 1.00 98.50 103 GLN A CA 1
ATOM 788 C C . GLN A 1 103 ? -1.779 6.754 14.174 1.00 98.50 103 GLN A C 1
ATOM 790 O O . GLN A 1 103 ? -2.285 5.676 13.847 1.00 98.50 103 GLN A O 1
ATOM 795 N N . THR A 1 104 ? -2.317 7.937 13.868 1.00 98.19 104 THR A N 1
ATOM 796 C CA . THR A 1 104 ? -3.592 8.099 13.149 1.00 98.19 104 THR A CA 1
ATOM 797 C C . THR A 1 104 ? -3.515 7.766 11.667 1.00 98.19 104 THR A C 1
ATOM 799 O O . THR A 1 104 ? -4.540 7.521 11.043 1.00 98.19 104 THR A O 1
ATOM 802 N N . GLY A 1 105 ? -2.309 7.681 11.117 1.00 97.94 105 GLY A N 1
ATOM 803 C CA . GLY A 1 105 ? -2.076 7.212 9.765 1.00 97.94 105 GLY A CA 1
ATOM 804 C C . GLY A 1 105 ? -0.886 6.273 9.703 1.00 97.94 105 GLY A C 1
ATOM 805 O O . GLY A 1 105 ? 0.056 6.389 10.494 1.00 97.94 105 GLY A O 1
ATOM 806 N N . GLY A 1 106 ? -0.930 5.350 8.753 1.00 97.81 106 GLY A N 1
ATOM 807 C CA . GLY A 1 106 ? 0.154 4.418 8.498 1.00 97.81 106 GLY A CA 1
ATOM 808 C C . GLY A 1 106 ? 0.112 3.891 7.076 1.00 97.81 106 GLY A C 1
ATOM 809 O O . GLY A 1 106 ? -0.934 3.457 6.598 1.00 97.81 106 GLY A O 1
ATOM 810 N N . LEU A 1 107 ? 1.268 3.911 6.420 1.00 97.25 107 LEU A N 1
ATOM 811 C CA . LEU A 1 107 ? 1.484 3.365 5.087 1.00 97.25 107 LEU A CA 1
ATOM 812 C C . LEU A 1 107 ? 2.627 2.360 5.164 1.00 97.25 107 LEU A C 1
ATOM 814 O O . LEU A 1 107 ? 3.767 2.732 5.431 1.00 97.25 107 LEU A O 1
ATOM 818 N N . ILE A 1 108 ? 2.312 1.081 4.990 1.00 97.06 108 ILE A N 1
ATOM 819 C CA . ILE A 1 108 ? 3.243 -0.034 5.170 1.00 97.06 108 ILE A CA 1
ATOM 820 C C . ILE A 1 108 ? 3.376 -0.757 3.834 1.00 97.06 108 ILE A C 1
ATOM 822 O O . ILE A 1 108 ? 2.367 -1.059 3.195 1.00 97.06 108 ILE A O 1
ATOM 826 N N . TRP A 1 109 ? 4.609 -1.067 3.431 1.00 94.81 109 TRP A N 1
ATOM 827 C CA . TRP A 1 109 ? 4.897 -1.836 2.224 1.00 94.81 109 TRP A CA 1
ATOM 828 C C . TRP A 1 109 ? 5.602 -3.143 2.539 1.00 94.81 109 TRP A C 1
ATOM 830 O O . TRP A 1 109 ? 6.660 -3.190 3.173 1.00 94.81 109 TRP A O 1
ATOM 840 N N . TYR A 1 110 ? 5.027 -4.194 1.982 1.00 94.56 110 TYR A N 1
ATOM 841 C CA . TYR A 1 110 ? 5.669 -5.454 1.685 1.00 94.56 110 TYR A CA 1
ATOM 842 C C . TYR A 1 110 ? 5.840 -5.578 0.166 1.00 94.56 110 TYR A C 1
ATOM 844 O O . TYR A 1 110 ? 5.157 -4.903 -0.602 1.00 94.56 110 TYR A O 1
ATOM 852 N N . ASP A 1 111 ? 6.743 -6.440 -0.302 1.00 91.00 111 ASP A N 1
ATOM 853 C CA . ASP A 1 111 ? 6.983 -6.613 -1.743 1.00 91.00 111 ASP A CA 1
ATOM 854 C C . ASP A 1 111 ? 5.721 -7.066 -2.486 1.00 91.00 111 ASP A C 1
ATOM 856 O O . ASP A 1 111 ? 5.530 -6.779 -3.665 1.00 91.00 111 ASP A O 1
ATOM 860 N N . GLN A 1 112 ? 4.847 -7.775 -1.781 1.00 93.44 112 GLN A N 1
ATOM 861 C CA . GLN A 1 112 ? 3.656 -8.418 -2.305 1.00 93.44 112 GLN A CA 1
ATOM 862 C C . GLN A 1 112 ? 2.385 -7.582 -2.098 1.00 93.44 112 GLN A C 1
ATOM 864 O O . GLN A 1 112 ? 1.420 -7.763 -2.839 1.00 93.44 112 GLN A O 1
ATOM 869 N N . CYS A 1 113 ? 2.354 -6.683 -1.114 1.00 94.44 113 CYS A N 1
ATOM 870 C CA . CYS A 1 113 ? 1.182 -5.866 -0.816 1.00 94.44 113 CYS A CA 1
ATOM 871 C C . CYS A 1 113 ? 1.533 -4.618 -0.001 1.00 94.44 113 CYS A C 1
ATOM 873 O O . CYS A 1 113 ? 2.555 -4.561 0.677 1.00 94.44 113 CYS A O 1
ATOM 875 N N . MET A 1 114 ? 0.645 -3.632 -0.026 1.00 95.62 114 MET A N 1
ATOM 876 C CA . MET A 1 114 ? 0.686 -2.464 0.847 1.00 95.62 114 MET A CA 1
ATOM 877 C C . MET A 1 114 ? -0.607 -2.319 1.638 1.00 95.62 114 MET A C 1
ATOM 879 O O . MET A 1 114 ? -1.659 -2.790 1.203 1.00 95.62 114 MET A O 1
ATOM 883 N N . LEU A 1 115 ? -0.521 -1.624 2.767 1.00 97.62 115 LEU A N 1
ATOM 884 C CA . LEU A 1 115 ? -1.654 -1.224 3.592 1.00 97.62 115 LEU A CA 1
ATOM 885 C C . LEU A 1 115 ? -1.533 0.269 3.873 1.00 97.62 115 LEU A C 1
ATOM 887 O O . LEU A 1 115 ? -0.477 0.719 4.316 1.00 97.62 115 LEU A O 1
ATOM 891 N N . HIS A 1 116 ? -2.609 1.013 3.628 1.00 97.69 116 HIS A N 1
ATOM 892 C CA . HIS A 1 116 ? -2.715 2.429 3.968 1.00 97.69 116 HIS A CA 1
ATOM 893 C C . HIS A 1 116 ? -3.933 2.627 4.864 1.00 97.69 116 HIS A C 1
ATOM 895 O O . HIS A 1 116 ? -5.030 2.207 4.495 1.00 97.69 116 HIS A O 1
ATOM 901 N N . TYR A 1 117 ? -3.753 3.255 6.022 1.00 98.50 117 TYR A N 1
ATOM 902 C CA . TYR A 1 117 ? -4.850 3.742 6.850 1.00 98.50 117 TYR A CA 1
ATOM 903 C C . TYR A 1 117 ? -4.623 5.198 7.266 1.00 98.50 117 TYR A C 1
ATOM 905 O O . TYR A 1 117 ? -3.476 5.628 7.383 1.00 98.50 117 TYR A O 1
ATOM 913 N N . SER A 1 118 ? -5.709 5.936 7.497 1.00 97.94 118 SER A N 1
ATOM 914 C CA . SER A 1 118 ? -5.688 7.340 7.919 1.00 97.94 118 SER A CA 1
ATOM 915 C C . SER A 1 118 ? -6.976 7.731 8.660 1.00 97.94 118 SER A C 1
ATOM 917 O O . SER A 1 118 ? -8.027 7.112 8.468 1.00 97.94 118 SER A O 1
ATOM 919 N N . ASP A 1 119 ? -6.905 8.775 9.485 1.00 97.81 119 ASP A N 1
ATOM 920 C CA . ASP A 1 119 ? -8.055 9.507 10.035 1.00 97.81 119 ASP A CA 1
ATOM 921 C C . ASP A 1 119 ? -8.678 10.482 9.020 1.00 97.81 119 ASP A C 1
ATOM 923 O O . ASP A 1 119 ? -9.775 10.999 9.232 1.00 97.81 119 ASP A O 1
ATOM 927 N N . THR A 1 120 ? -8.007 10.699 7.888 1.00 95.88 120 THR A N 1
ATOM 928 C CA . THR A 1 120 ? -8.513 11.439 6.729 1.00 95.88 120 THR A CA 1
ATOM 929 C C . THR A 1 120 ? -8.956 10.501 5.607 1.00 95.88 120 THR A C 1
ATOM 931 O O . THR A 1 120 ? -8.540 9.346 5.515 1.00 95.88 120 THR A O 1
ATOM 934 N N . PHE A 1 121 ? -9.830 10.992 4.729 1.00 95.69 121 PHE A N 1
ATOM 935 C CA . PHE A 1 121 ? -10.294 10.218 3.581 1.00 95.69 121 PHE A CA 1
ATOM 936 C C . PHE A 1 121 ? -9.181 10.070 2.531 1.00 95.69 121 PHE A C 1
ATOM 938 O O . PHE A 1 121 ? -8.671 11.074 2.041 1.00 95.69 121 PHE A O 1
ATOM 945 N N . ILE A 1 122 ? -8.851 8.826 2.167 1.00 95.00 122 ILE A N 1
ATOM 946 C CA . ILE A 1 122 ? -7.711 8.472 1.289 1.00 95.00 122 ILE A CA 1
ATOM 947 C C . ILE A 1 122 ? -8.115 7.742 -0.003 1.00 95.00 122 ILE A C 1
ATOM 949 O O . ILE A 1 122 ? -7.268 7.268 -0.760 1.00 95.00 122 ILE A O 1
ATOM 953 N N . PHE A 1 123 ? -9.411 7.549 -0.258 1.00 94.06 123 PHE A N 1
ATOM 954 C CA . PHE A 1 123 ? -9.845 6.753 -1.409 1.00 94.06 123 PHE A CA 1
ATOM 955 C C . PHE A 1 123 ? -9.954 7.603 -2.664 1.00 94.06 123 PHE A C 1
ATOM 957 O O . PHE A 1 123 ? -10.582 8.657 -2.660 1.00 94.06 123 PHE A O 1
ATOM 964 N N . SER A 1 124 ? -9.417 7.094 -3.775 1.00 88.19 124 SER A N 1
ATOM 965 C CA . SER A 1 124 ? -9.429 7.787 -5.073 1.00 88.19 124 SER A CA 1
ATOM 966 C C . SER A 1 124 ? -8.795 9.188 -5.031 1.00 88.19 124 SER A C 1
ATOM 968 O O . SER A 1 124 ? -9.069 10.019 -5.895 1.00 88.19 124 SER A O 1
ATOM 970 N N . THR A 1 125 ? -7.946 9.454 -4.037 1.00 87.94 125 THR A N 1
ATOM 971 C CA . THR A 1 125 ? -7.179 10.691 -3.890 1.00 87.94 125 THR A CA 1
ATOM 972 C C . THR A 1 125 ? -5.763 10.473 -4.405 1.00 87.94 125 THR A C 1
ATOM 974 O O . THR A 1 125 ? -5.117 9.481 -4.076 1.00 87.94 125 THR A O 1
ATOM 977 N N . MET A 1 126 ? -5.277 11.393 -5.239 1.00 84.62 126 MET A N 1
ATOM 978 C CA . MET A 1 126 ? -3.907 11.337 -5.740 1.00 84.62 126 MET A CA 1
ATOM 979 C C . MET A 1 126 ? -2.955 11.930 -4.703 1.00 84.62 126 MET A C 1
ATOM 981 O O . MET A 1 126 ? -3.034 13.119 -4.402 1.00 84.62 126 MET A O 1
ATOM 985 N N . GLU A 1 127 ? -2.026 11.114 -4.217 1.00 85.19 127 GLU A N 1
ATOM 986 C CA . GLU A 1 127 ? -0.967 11.525 -3.298 1.00 85.19 127 GLU A CA 1
ATOM 987 C C . GLU A 1 127 ? 0.397 11.155 -3.891 1.00 85.19 127 GLU A C 1
ATOM 989 O O . GLU A 1 127 ? 0.594 10.051 -4.396 1.00 85.19 127 GLU A O 1
ATOM 994 N N . LEU A 1 128 ? 1.335 12.108 -3.878 1.00 85.38 128 LEU A N 1
ATOM 995 C CA . LEU A 1 128 ? 2.717 11.902 -4.346 1.00 85.38 128 LEU A CA 1
ATOM 996 C C . LEU A 1 128 ? 3.684 11.577 -3.202 1.00 85.38 128 LEU A C 1
ATOM 998 O O . LEU A 1 128 ? 4.825 11.192 -3.445 1.00 85.38 128 LEU A O 1
ATOM 1002 N N . GLU A 1 129 ? 3.235 11.772 -1.967 1.00 86.38 129 GLU A N 1
ATOM 1003 C CA . GLU A 1 129 ? 3.994 11.554 -0.748 1.00 86.38 129 GLU A CA 1
ATOM 1004 C C . GLU A 1 129 ? 3.173 10.664 0.199 1.00 86.38 129 GLU A C 1
ATOM 1006 O O . GLU A 1 129 ? 1.944 10.713 0.153 1.00 86.38 129 GLU A O 1
ATOM 1011 N N . PRO A 1 130 ? 3.831 9.881 1.067 1.00 86.38 130 PRO A N 1
ATOM 1012 C CA . PRO A 1 130 ? 5.282 9.808 1.223 1.00 86.38 130 PRO A CA 1
ATOM 1013 C C . PRO A 1 130 ? 5.948 8.912 0.164 1.00 86.38 130 PRO A C 1
ATOM 1015 O O . PRO A 1 130 ? 5.474 7.814 -0.132 1.00 86.38 130 PRO A O 1
ATOM 1018 N N . LYS A 1 131 ? 7.084 9.360 -0.387 1.00 85.38 131 LYS A N 1
ATOM 1019 C CA . LYS A 1 131 ? 7.928 8.561 -1.294 1.00 85.38 131 LYS A CA 1
ATOM 1020 C C . LYS A 1 131 ? 9.155 7.995 -0.580 1.00 85.38 131 LYS A C 1
ATOM 1022 O O . LYS A 1 131 ? 9.773 8.659 0.250 1.00 85.38 131 LYS A O 1
ATOM 1027 N N . VAL A 1 132 ? 9.564 6.787 -0.962 1.00 84.50 132 VAL A N 1
ATOM 1028 C CA . VAL A 1 132 ? 10.782 6.141 -0.453 1.00 84.50 132 VAL A CA 1
ATOM 1029 C C . VAL A 1 132 ? 11.680 5.697 -1.605 1.00 84.50 132 VAL A C 1
ATOM 1031 O O . VAL A 1 132 ? 11.213 5.134 -2.592 1.00 84.50 132 VAL A O 1
ATOM 1034 N N . VAL A 1 133 ? 12.986 5.939 -1.471 1.00 84.00 133 VAL A N 1
ATOM 1035 C CA . VAL A 1 133 ? 14.014 5.365 -2.348 1.00 84.00 133 VAL A CA 1
ATOM 1036 C C . VAL A 1 133 ? 14.699 4.244 -1.579 1.00 84.00 133 VAL A C 1
ATOM 1038 O O . VAL A 1 133 ? 15.390 4.498 -0.596 1.00 84.00 133 VAL A O 1
ATOM 1041 N N . LEU A 1 134 ? 14.467 3.004 -2.007 1.00 80.06 134 LEU A N 1
ATOM 1042 C CA . LEU A 1 134 ? 14.912 1.810 -1.281 1.00 80.06 134 LEU A CA 1
ATOM 1043 C C . LEU A 1 134 ? 16.370 1.449 -1.576 1.00 80.06 134 LEU A C 1
ATOM 1045 O O . LEU A 1 134 ? 17.078 0.964 -0.699 1.00 80.06 134 LEU A O 1
ATOM 1049 N N . VAL A 1 135 ? 16.824 1.684 -2.809 1.00 78.81 135 VAL A N 1
ATOM 1050 C CA . VAL A 1 135 ? 18.183 1.359 -3.252 1.00 78.81 135 VAL A CA 1
ATOM 1051 C C . VAL A 1 135 ? 18.688 2.467 -4.164 1.00 78.81 135 VAL A C 1
ATOM 1053 O O . VAL A 1 135 ? 17.999 2.870 -5.101 1.00 78.81 135 VAL A O 1
ATOM 1056 N N . TYR A 1 136 ? 19.913 2.923 -3.907 1.00 75.69 136 TYR A N 1
ATOM 1057 C CA . TYR A 1 136 ? 20.666 3.770 -4.823 1.00 75.69 136 TYR A CA 1
ATOM 1058 C C . TYR A 1 136 ? 21.680 2.919 -5.572 1.00 75.69 136 TYR A C 1
ATOM 1060 O O . TYR A 1 136 ? 22.417 2.139 -4.969 1.00 75.69 136 TYR A O 1
ATOM 1068 N N . ASN A 1 137 ? 21.712 3.075 -6.891 1.00 71.44 137 ASN A N 1
ATOM 1069 C CA . ASN A 1 137 ? 22.745 2.478 -7.714 1.00 71.44 137 ASN A CA 1
ATOM 1070 C C . ASN A 1 137 ? 23.753 3.563 -8.109 1.00 71.44 137 ASN A C 1
ATOM 1072 O O . ASN A 1 137 ? 23.386 4.523 -8.781 1.00 71.44 137 ASN A O 1
ATOM 1076 N N . ASN A 1 138 ? 25.009 3.399 -7.691 1.00 75.62 138 ASN A N 1
ATOM 1077 C CA . ASN A 1 138 ? 26.089 4.367 -7.916 1.00 75.62 138 ASN A CA 1
ATOM 1078 C C . ASN A 1 138 ? 26.867 4.096 -9.216 1.00 75.62 138 ASN A C 1
ATOM 1080 O O . ASN A 1 138 ? 28.023 4.497 -9.338 1.00 75.62 138 ASN A O 1
ATOM 1084 N N . MET A 1 139 ? 26.276 3.369 -10.167 1.00 76.81 139 MET A N 1
ATOM 1085 C CA . MET A 1 139 ? 26.892 3.161 -11.477 1.00 76.81 139 MET A CA 1
ATOM 1086 C C . MET A 1 139 ? 27.064 4.487 -12.215 1.00 76.81 139 MET A C 1
ATOM 1088 O O . MET A 1 139 ? 26.144 5.303 -12.267 1.00 76.81 139 MET A O 1
ATOM 1092 N N . ASP A 1 140 ? 28.231 4.655 -12.833 1.00 78.12 140 ASP A N 1
ATOM 1093 C CA . ASP A 1 140 ? 28.494 5.779 -13.721 1.00 78.12 140 ASP A CA 1
ATOM 1094 C C . ASP A 1 140 ? 27.738 5.583 -15.044 1.00 78.12 140 ASP A C 1
ATOM 1096 O O . ASP A 1 140 ? 27.906 4.579 -15.746 1.00 78.12 140 ASP A O 1
ATOM 1100 N N . ILE A 1 141 ? 26.847 6.522 -15.357 1.00 80.94 141 ILE A N 1
ATOM 1101 C CA . ILE A 1 141 ? 25.989 6.474 -16.540 1.00 80.94 141 ILE A CA 1
ATOM 1102 C C . ILE A 1 141 ? 26.553 7.448 -17.568 1.00 80.94 141 ILE A C 1
ATOM 1104 O O . ILE A 1 141 ? 26.452 8.659 -17.396 1.00 80.94 141 ILE A O 1
ATOM 1108 N N . MET A 1 142 ? 27.073 6.908 -18.675 1.00 81.75 142 MET A N 1
ATOM 1109 C CA . MET A 1 142 ? 27.747 7.682 -19.730 1.00 81.75 142 MET A CA 1
ATOM 1110 C C . MET A 1 142 ? 26.897 8.821 -20.328 1.00 81.75 142 MET A C 1
ATOM 1112 O O . MET A 1 142 ? 27.443 9.856 -20.696 1.00 81.75 142 MET A O 1
ATOM 1116 N N . GLU A 1 143 ? 25.573 8.649 -20.439 1.00 86.62 143 GLU A N 1
ATOM 1117 C CA . GLU A 1 143 ? 24.641 9.669 -20.951 1.00 86.62 143 GLU A CA 1
ATOM 1118 C C . GLU A 1 143 ? 23.450 9.824 -19.984 1.00 86.62 143 GLU A C 1
ATOM 1120 O O . GLU A 1 143 ? 22.373 9.253 -20.207 1.00 86.62 143 GLU A O 1
ATOM 1125 N N . PRO A 1 144 ? 23.616 10.576 -18.880 1.00 86.06 144 PRO A N 1
ATOM 1126 C CA . PRO A 1 144 ? 22.640 10.610 -17.793 1.00 86.06 144 PRO A CA 1
ATOM 1127 C C . PRO A 1 144 ? 21.289 11.187 -18.229 1.00 86.06 144 PRO A C 1
ATOM 1129 O O . PRO A 1 144 ? 20.246 10.726 -17.767 1.00 86.06 144 PRO A O 1
ATOM 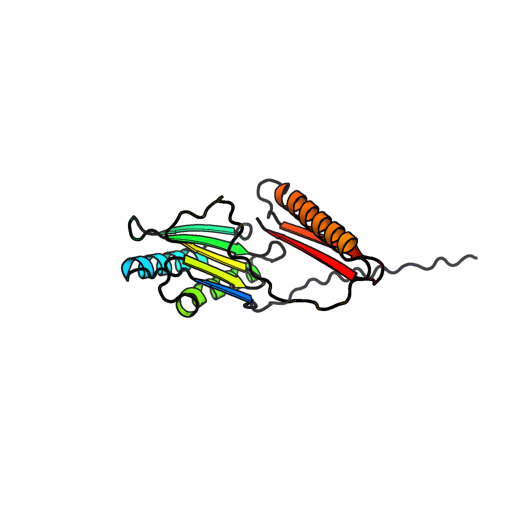1132 N N . ASP A 1 145 ? 21.271 12.152 -19.149 1.00 89.81 145 ASP A N 1
ATOM 1133 C CA . ASP A 1 145 ? 20.018 12.743 -19.625 1.00 89.81 145 ASP A CA 1
ATOM 1134 C C . ASP A 1 145 ? 19.257 11.809 -20.567 1.00 89.81 145 ASP A C 1
ATOM 1136 O O . ASP A 1 145 ? 18.036 11.686 -20.445 1.00 89.81 145 ASP A O 1
ATOM 1140 N N . ARG A 1 146 ? 19.958 11.056 -21.427 1.00 87.81 146 ARG A N 1
ATOM 1141 C CA . ARG A 1 146 ? 19.324 9.995 -22.223 1.00 87.81 146 ARG A CA 1
ATOM 1142 C C . ARG A 1 146 ? 18.755 8.911 -21.312 1.00 87.81 146 ARG A C 1
ATOM 1144 O O . ARG A 1 146 ? 17.638 8.451 -21.530 1.00 87.81 146 AR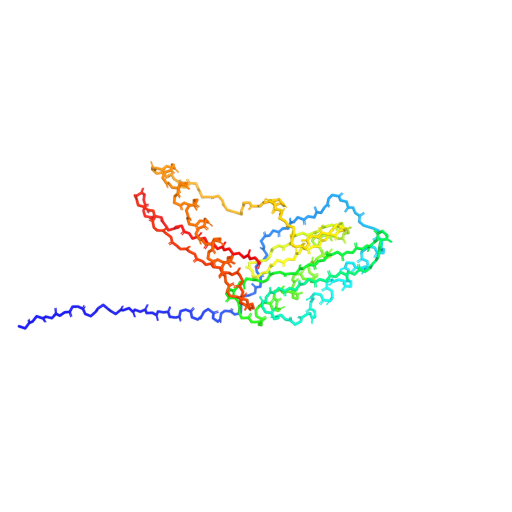G A O 1
ATOM 1151 N N . PHE A 1 147 ? 19.486 8.524 -20.269 1.00 86.94 147 PHE A N 1
ATOM 1152 C CA . PHE A 1 147 ? 18.990 7.557 -19.292 1.00 86.94 147 PHE A CA 1
ATOM 1153 C C . PHE A 1 147 ? 17.720 8.054 -18.589 1.00 86.94 147 PHE A C 1
ATOM 1155 O O . PHE A 1 147 ? 16.728 7.327 -18.543 1.00 86.94 147 PHE A O 1
ATOM 1162 N N . LYS A 1 148 ? 17.691 9.312 -18.127 1.00 88.81 148 LYS A N 1
ATOM 1163 C CA . LYS A 1 148 ? 16.482 9.925 -17.548 1.00 88.81 148 LYS A CA 1
ATOM 1164 C C . LYS A 1 148 ? 15.305 9.918 -18.525 1.00 88.81 148 LYS A C 1
ATOM 1166 O O . LYS A 1 148 ? 14.185 9.650 -18.104 1.00 88.81 148 LYS A O 1
ATOM 1171 N N . GLN A 1 149 ? 15.537 10.183 -19.813 1.00 90.75 149 GLN A N 1
ATOM 1172 C CA . GLN A 1 149 ? 14.488 10.130 -20.839 1.00 90.75 149 GLN A CA 1
ATOM 1173 C C . GLN A 1 149 ? 13.935 8.714 -21.027 1.00 90.75 149 GLN A C 1
ATOM 1175 O O . GLN A 1 149 ? 12.717 8.550 -21.125 1.00 90.75 149 GLN A O 1
ATOM 1180 N N . VAL A 1 150 ? 14.803 7.696 -21.033 1.00 90.00 150 VAL A N 1
ATOM 1181 C CA . VAL A 1 150 ? 14.379 6.288 -21.083 1.00 90.00 150 VAL A CA 1
ATOM 1182 C C . VAL A 1 150 ? 13.537 5.955 -19.855 1.00 90.00 150 VAL A C 1
ATOM 1184 O O . VAL A 1 150 ? 12.411 5.500 -20.013 1.00 90.00 150 VAL A O 1
ATOM 1187 N N . VAL A 1 151 ? 14.015 6.263 -18.644 1.00 89.50 151 VAL A N 1
ATOM 1188 C CA . VAL A 1 151 ? 13.260 6.026 -17.400 1.00 89.50 151 VAL A CA 1
ATOM 1189 C C . VAL A 1 151 ? 11.906 6.738 -17.429 1.00 89.50 151 VAL A C 1
ATOM 1191 O O . VAL A 1 151 ? 10.885 6.114 -17.158 1.00 89.50 151 VAL A O 1
ATOM 1194 N N . ALA A 1 152 ? 11.869 8.018 -17.804 1.00 90.75 152 ALA A N 1
ATOM 1195 C CA . ALA A 1 152 ? 10.629 8.789 -17.872 1.00 90.75 152 ALA A CA 1
ATOM 1196 C C . ALA A 1 152 ? 9.634 8.216 -18.891 1.00 90.75 152 ALA A C 1
ATOM 1198 O O . ALA A 1 152 ? 8.429 8.239 -18.649 1.00 90.75 152 ALA A O 1
ATOM 1199 N N . THR A 1 153 ? 10.127 7.703 -20.019 1.00 91.88 153 THR A N 1
ATOM 1200 C CA . THR A 1 153 ? 9.291 7.076 -21.050 1.00 91.88 153 THR A CA 1
ATOM 1201 C C . THR A 1 153 ? 8.718 5.760 -20.545 1.00 91.88 153 THR A C 1
ATOM 1203 O O . THR A 1 153 ? 7.504 5.613 -20.509 1.00 91.88 153 THR A O 1
ATOM 1206 N N . VAL A 1 154 ? 9.567 4.875 -20.025 1.00 90.56 154 VAL A N 1
ATOM 1207 C CA . VAL A 1 154 ? 9.154 3.577 -19.475 1.00 90.56 154 VAL A CA 1
ATOM 1208 C C . VAL A 1 154 ? 8.156 3.747 -18.321 1.00 90.56 154 VAL A C 1
ATOM 1210 O O . VAL A 1 154 ? 7.167 3.026 -18.235 1.00 90.56 154 VAL A O 1
ATOM 1213 N N . VAL A 1 155 ? 8.374 4.717 -17.424 1.00 89.56 155 VAL A N 1
ATOM 1214 C CA . VAL A 1 155 ? 7.442 5.020 -16.321 1.00 89.56 155 VAL A CA 1
ATOM 1215 C C . VAL A 1 155 ? 6.105 5.559 -16.841 1.00 89.56 155 VAL A C 1
ATOM 1217 O O . VAL A 1 155 ? 5.051 5.188 -16.323 1.00 89.56 155 VAL A O 1
ATOM 1220 N N . ARG A 1 156 ? 6.121 6.413 -17.870 1.00 92.00 156 ARG A N 1
ATOM 1221 C CA . ARG A 1 156 ? 4.895 6.933 -18.490 1.00 92.00 156 ARG A CA 1
ATOM 1222 C C . ARG A 1 156 ? 4.102 5.818 -19.167 1.00 92.00 156 ARG A C 1
ATOM 1224 O O . ARG A 1 156 ? 2.896 5.712 -18.955 1.00 92.00 156 ARG A O 1
ATOM 1231 N N . ASP A 1 157 ? 4.771 4.993 -19.956 1.00 92.19 157 ASP A N 1
ATOM 1232 C CA . ASP A 1 157 ? 4.135 3.982 -20.795 1.00 92.19 157 ASP A CA 1
ATOM 1233 C C . ASP A 1 157 ? 3.534 2.858 -19.943 1.00 92.19 157 ASP A C 1
ATOM 1235 O O . ASP A 1 157 ? 2.394 2.439 -20.179 1.00 92.19 157 ASP A O 1
ATOM 1239 N N . VAL A 1 158 ? 4.225 2.441 -18.876 1.00 91.94 158 VAL A N 1
ATOM 1240 C CA . VAL A 1 158 ? 3.668 1.485 -17.911 1.00 91.94 158 VAL A CA 1
ATOM 1241 C C . VAL A 1 158 ? 2.454 2.060 -17.170 1.00 91.94 158 VAL A C 1
ATOM 1243 O O . VAL A 1 158 ? 1.472 1.343 -16.972 1.00 91.94 158 VAL A O 1
ATOM 1246 N N . ALA A 1 159 ? 2.466 3.351 -16.815 1.00 89.25 159 ALA A N 1
ATOM 1247 C CA . ALA A 1 159 ? 1.337 3.998 -16.148 1.00 89.25 159 ALA A CA 1
ATOM 1248 C C . ALA A 1 159 ? 0.111 4.088 -17.072 1.00 89.25 159 ALA A C 1
ATOM 1250 O O . ALA A 1 159 ? -1.005 3.774 -16.649 1.00 89.25 159 ALA A O 1
ATOM 1251 N N . ILE A 1 160 ? 0.311 4.442 -18.348 1.00 91.12 160 ILE A N 1
ATOM 1252 C CA . ILE A 1 160 ? -0.753 4.460 -19.366 1.00 91.12 160 ILE A CA 1
ATOM 1253 C C . ILE A 1 160 ? -1.347 3.059 -19.538 1.00 91.12 160 ILE A C 1
ATOM 1255 O O . ILE A 1 160 ? -2.569 2.899 -19.521 1.00 91.12 160 ILE A O 1
ATOM 1259 N N . ARG A 1 161 ? -0.501 2.028 -19.668 1.00 90.56 161 ARG A N 1
ATOM 1260 C CA . ARG A 1 161 ? -0.963 0.645 -19.850 1.00 90.56 161 ARG A CA 1
ATOM 1261 C C . ARG A 1 161 ? -1.760 0.130 -18.660 1.00 90.56 161 ARG A C 1
ATOM 1263 O O . ARG A 1 161 ? -2.829 -0.437 -18.861 1.00 90.56 161 ARG A O 1
ATOM 1270 N N . ALA A 1 162 ? -1.279 0.354 -17.440 1.00 88.12 162 ALA A N 1
ATOM 1271 C CA . ALA A 1 162 ? -1.998 -0.054 -16.239 1.00 88.12 162 ALA A CA 1
ATOM 1272 C C . ALA A 1 162 ? -3.341 0.683 -16.086 1.00 88.12 162 ALA A C 1
ATOM 1274 O O . ALA A 1 162 ? -4.337 0.074 -15.700 1.00 88.12 162 ALA A O 1
ATOM 1275 N N . SER A 1 163 ? -3.385 1.975 -16.429 1.00 87.69 163 SER A N 1
ATOM 1276 C CA . SER A 1 163 ? -4.596 2.802 -16.316 1.00 87.69 163 SER A CA 1
ATOM 1277 C C . SER A 1 163 ? -5.680 2.425 -17.327 1.00 87.69 163 SER A C 1
ATOM 1279 O O . SER A 1 163 ? -6.864 2.525 -17.015 1.00 87.69 163 SER A O 1
ATOM 1281 N N . ASN A 1 164 ? -5.283 1.955 -18.511 1.00 89.62 164 ASN A N 1
ATOM 1282 C CA . ASN A 1 164 ? -6.189 1.540 -19.584 1.00 89.62 164 ASN A CA 1
ATOM 1283 C C . ASN A 1 164 ? -6.665 0.080 -19.466 1.00 89.62 164 ASN A C 1
ATOM 1285 O O . ASN A 1 164 ? -7.271 -0.443 -20.403 1.00 89.62 164 ASN A O 1
ATOM 1289 N N . ALA A 1 165 ? -6.394 -0.598 -18.345 1.00 85.19 165 ALA A N 1
ATOM 1290 C CA . ALA A 1 165 ? -6.893 -1.948 -18.112 1.00 85.19 165 ALA A CA 1
ATOM 1291 C C . ALA A 1 165 ? -8.433 -1.990 -18.159 1.00 85.19 165 ALA A C 1
ATOM 1293 O O . ALA A 1 165 ? -9.115 -1.075 -17.691 1.00 85.19 165 ALA A O 1
ATOM 1294 N N . SER A 1 166 ? -8.988 -3.067 -18.725 1.00 85.38 166 SER A N 1
ATOM 1295 C CA . SER A 1 166 ? -10.438 -3.258 -18.832 1.00 85.38 166 SER A CA 1
ATOM 1296 C C . SER A 1 166 ? -11.125 -3.236 -17.465 1.00 85.38 166 SER A C 1
ATOM 1298 O O . SER A 1 166 ? -10.539 -3.623 -16.453 1.00 85.38 166 SER A O 1
ATOM 1300 N N . LEU A 1 167 ? -12.403 -2.852 -17.441 1.00 79.81 167 LEU A N 1
ATOM 1301 C CA . LEU A 1 167 ? -13.213 -2.891 -16.225 1.00 79.81 167 LEU A CA 1
ATOM 1302 C C . LEU A 1 167 ? -13.147 -4.280 -15.564 1.00 79.81 167 LEU A C 1
ATOM 1304 O O . LEU A 1 167 ? -13.352 -5.299 -16.220 1.00 79.81 167 LEU A O 1
ATOM 1308 N N . GLY A 1 168 ? -12.841 -4.307 -14.267 1.00 74.81 168 GLY A N 1
ATOM 1309 C CA . GLY A 1 168 ? -12.702 -5.539 -13.486 1.00 74.81 168 GLY A CA 1
ATOM 1310 C C . GLY A 1 168 ? -11.346 -6.247 -13.616 1.00 74.81 168 GLY A C 1
ATOM 1311 O O . GLY A 1 168 ? -11.090 -7.183 -12.861 1.00 74.81 168 GLY A O 1
ATOM 1312 N N . ALA A 1 169 ? -10.456 -5.804 -14.511 1.00 81.81 169 ALA A N 1
ATOM 1313 C CA . ALA A 1 169 ? -9.069 -6.257 -14.520 1.00 81.81 169 ALA A CA 1
ATOM 1314 C C . ALA A 1 169 ? -8.242 -5.505 -13.467 1.00 81.81 169 ALA A C 1
ATOM 1316 O O . ALA A 1 169 ? -8.542 -4.367 -13.099 1.00 81.81 169 ALA A O 1
ATOM 1317 N N . LYS A 1 170 ? -7.161 -6.139 -13.002 1.00 82.69 170 LYS A N 1
ATOM 1318 C CA . LYS A 1 170 ? -6.177 -5.473 -12.146 1.00 82.69 170 LYS A CA 1
ATOM 1319 C C . LYS A 1 170 ? -5.489 -4.369 -12.949 1.00 82.69 170 LYS A C 1
ATOM 1321 O O . LYS A 1 170 ? -4.986 -4.633 -14.041 1.00 82.69 170 LYS A O 1
ATOM 1326 N N . LYS A 1 171 ? -5.410 -3.161 -12.395 1.00 85.69 171 LYS A N 1
ATOM 1327 C CA . LYS A 1 171 ? -4.690 -2.040 -13.009 1.00 85.69 171 LYS A CA 1
ATOM 1328 C C . LYS A 1 171 ? -3.194 -2.168 -12.738 1.00 85.69 171 LYS A C 1
ATOM 1330 O O . LYS A 1 171 ? -2.619 -1.503 -11.880 1.00 85.69 171 LYS A O 1
ATOM 1335 N N . PHE A 1 172 ? -2.578 -3.104 -13.448 1.00 87.06 172 PHE A N 1
ATOM 1336 C CA . PHE A 1 172 ? -1.183 -3.478 -13.283 1.00 87.06 172 PHE A CA 1
ATOM 1337 C C . PHE A 1 172 ? -0.503 -3.620 -14.635 1.00 87.06 172 PHE A C 1
ATOM 1339 O O . PHE A 1 172 ? -1.051 -4.227 -15.554 1.00 87.06 172 PHE A O 1
ATOM 1346 N N . ALA A 1 173 ? 0.716 -3.103 -14.736 1.00 88.31 173 ALA A N 1
ATOM 1347 C CA . ALA A 1 173 ? 1.568 -3.313 -15.892 1.00 88.31 173 ALA A CA 1
ATOM 1348 C C . ALA A 1 173 ? 3.042 -3.345 -15.480 1.00 88.31 173 ALA A C 1
ATOM 1350 O O . ALA A 1 173 ? 3.445 -2.753 -14.473 1.00 88.31 173 ALA A O 1
ATOM 1351 N N . THR A 1 174 ? 3.840 -4.021 -16.302 1.00 89.25 174 THR A N 1
ATOM 1352 C CA . THR A 1 174 ? 5.301 -4.020 -16.232 1.00 89.25 174 THR A CA 1
ATOM 1353 C C . THR A 1 174 ? 5.891 -3.642 -17.583 1.00 89.25 174 THR A C 1
ATOM 1355 O O . THR A 1 174 ? 5.296 -3.874 -18.644 1.00 89.25 174 THR A O 1
ATOM 1358 N N . GLU A 1 175 ? 7.078 -3.054 -17.546 1.00 88.19 175 GLU A N 1
ATOM 1359 C CA . GLU A 1 175 ? 7.839 -2.688 -18.732 1.00 88.19 175 GLU A CA 1
ATOM 1360 C C . GLU A 1 175 ? 9.328 -2.889 -18.507 1.00 88.19 175 GLU A C 1
ATOM 1362 O O . GLU A 1 175 ? 9.827 -2.665 -17.403 1.00 88.19 175 GLU A O 1
ATOM 1367 N N . GLU A 1 176 ? 10.021 -3.276 -19.572 1.00 87.62 176 GLU A N 1
ATOM 1368 C CA . GLU A 1 176 ? 11.472 -3.296 -19.625 1.00 87.62 176 GLU A CA 1
ATOM 1369 C C . GLU A 1 176 ? 11.969 -2.519 -20.845 1.00 87.62 176 GLU A C 1
ATOM 1371 O O . GLU A 1 176 ? 11.373 -2.579 -21.920 1.00 87.62 176 GLU A O 1
ATOM 1376 N N . ALA A 1 177 ? 13.077 -1.798 -20.686 1.00 85.50 177 ALA A N 1
ATOM 1377 C CA . ALA A 1 177 ? 13.771 -1.158 -21.796 1.00 85.50 177 ALA A CA 1
ATOM 1378 C C . ALA A 1 177 ? 15.282 -1.315 -21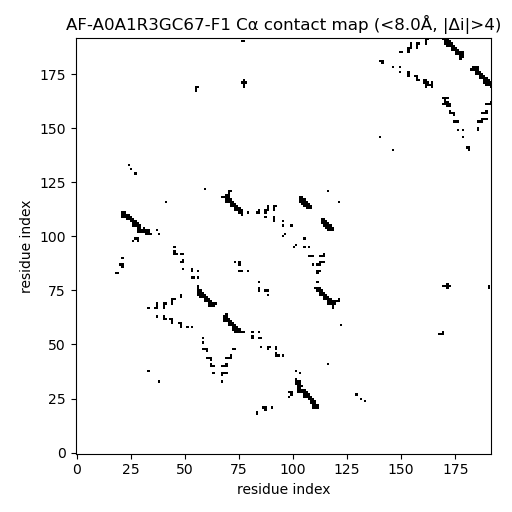.654 1.00 85.50 177 ALA A C 1
ATOM 1380 O O . ALA A 1 177 ? 15.838 -1.186 -20.563 1.00 85.50 177 ALA A O 1
ATOM 1381 N N . THR A 1 178 ? 15.965 -1.556 -22.772 1.00 84.00 178 THR A N 1
ATOM 1382 C CA . THR A 1 178 ? 17.428 -1.624 -22.804 1.00 84.00 178 THR A CA 1
ATOM 1383 C C . THR A 1 178 ? 18.023 -0.253 -23.116 1.00 84.00 178 THR A C 1
ATOM 1385 O O . THR A 1 178 ? 17.818 0.298 -24.195 1.00 84.00 178 THR A O 1
ATOM 1388 N N . TYR A 1 179 ? 18.829 0.263 -22.198 1.00 77.38 179 TYR A N 1
ATOM 1389 C CA . TYR A 1 179 ? 19.720 1.397 -22.400 1.00 77.38 179 TYR A CA 1
ATOM 1390 C C . TYR A 1 179 ? 21.081 0.887 -22.908 1.00 77.38 179 TYR A C 1
ATOM 1392 O O . TYR A 1 179 ? 21.600 -0.106 -22.400 1.00 77.38 179 TYR A O 1
ATOM 1400 N N . LYS A 1 180 ? 21.643 1.526 -23.942 1.00 79.44 180 LYS A N 1
ATOM 1401 C CA . LYS A 1 180 ? 22.952 1.197 -24.540 1.00 79.44 180 LYS A CA 1
ATOM 1402 C C . LYS A 1 180 ? 23.699 2.490 -24.883 1.00 79.44 180 LYS A C 1
ATOM 1404 O O . LYS A 1 180 ? 23.059 3.308 -25.538 1.00 79.44 180 LYS A O 1
ATOM 1409 N N . PRO A 1 181 ? 25.018 2.643 -24.634 1.00 69.19 181 PRO A N 1
ATOM 1410 C CA . PRO A 1 181 ? 25.906 1.937 -23.696 1.00 69.19 181 PRO A CA 1
ATOM 1411 C C . PRO A 1 181 ? 26.035 2.678 -22.339 1.00 69.19 181 PRO A C 1
ATOM 1413 O O . PRO A 1 181 ? 25.899 3.905 -22.309 1.00 69.19 181 PRO A O 1
ATOM 1416 N N . PRO A 1 182 ? 26.356 1.986 -21.222 1.00 59.00 182 PRO A N 1
ATOM 1417 C CA . PRO A 1 182 ? 26.450 0.525 -21.040 1.00 59.00 182 PRO A CA 1
ATOM 1418 C C . PRO A 1 182 ? 25.091 -0.188 -21.159 1.00 59.00 182 PRO A C 1
ATOM 1420 O O . PRO A 1 182 ? 24.058 0.467 -21.078 1.00 59.00 182 PRO A O 1
ATOM 1423 N N . PHE A 1 183 ? 25.088 -1.513 -21.379 1.00 69.81 183 PHE A N 1
ATOM 1424 C CA . PHE A 1 183 ? 23.865 -2.331 -21.416 1.00 69.81 183 PHE A CA 1
ATOM 1425 C C . PHE A 1 183 ? 23.219 -2.364 -20.028 1.00 69.81 183 PHE A C 1
ATOM 1427 O O . PHE A 1 183 ? 23.615 -3.151 -19.172 1.00 69.81 183 PHE A O 1
ATOM 1434 N N . LEU A 1 184 ? 22.231 -1.504 -19.812 1.00 72.81 184 LEU A N 1
ATOM 1435 C CA . LEU A 1 184 ? 21.415 -1.492 -18.604 1.00 72.81 184 LEU A CA 1
ATOM 1436 C C . LEU A 1 184 ? 19.972 -1.786 -18.989 1.00 72.81 184 LEU A C 1
ATOM 1438 O O . LEU A 1 184 ? 19.458 -1.197 -19.936 1.00 72.81 184 LEU A O 1
ATOM 1442 N N . THR A 1 185 ? 19.309 -2.669 -18.251 1.00 75.75 185 THR A N 1
ATOM 1443 C CA . THR A 1 185 ? 17.866 -2.878 -18.403 1.00 75.75 185 THR A CA 1
ATOM 1444 C C . THR A 1 185 ? 17.136 -2.083 -17.332 1.00 75.75 185 THR A C 1
ATOM 1446 O O . THR A 1 185 ? 17.383 -2.260 -16.139 1.00 75.75 185 THR A O 1
ATOM 1449 N N . VAL A 1 186 ? 16.251 -1.188 -17.763 1.00 73.62 186 VAL A N 1
ATOM 1450 C CA . VAL A 1 186 ? 15.344 -0.436 -16.896 1.00 73.62 186 VAL A CA 1
ATOM 1451 C C . VAL A 1 186 ? 14.061 -1.238 -16.762 1.00 73.62 186 VAL A C 1
ATOM 1453 O O . VAL A 1 186 ? 13.420 -1.499 -17.774 1.00 73.62 186 VAL A O 1
ATOM 1456 N N . TYR A 1 187 ? 13.683 -1.593 -15.535 1.00 77.00 187 TYR A N 1
ATOM 1457 C CA . TYR A 1 187 ? 12.402 -2.231 -15.235 1.00 77.00 187 TYR A CA 1
ATOM 1458 C C . TYR A 1 187 ? 11.485 -1.231 -14.540 1.00 77.00 187 TYR A C 1
ATOM 1460 O O . TYR A 1 187 ? 11.902 -0.563 -13.593 1.00 77.00 187 TYR A O 1
ATOM 1468 N N . SER A 1 188 ? 10.235 -1.150 -14.983 1.00 69.62 188 SER A N 1
ATOM 1469 C CA . SER A 1 188 ? 9.202 -0.361 -14.319 1.00 69.62 188 SER A CA 1
ATOM 1470 C C . SER A 1 188 ? 7.948 -1.184 -14.087 1.00 69.62 188 SER A C 1
ATOM 1472 O O . SER A 1 188 ? 7.626 -2.114 -14.831 1.00 69.62 188 SER A O 1
ATOM 1474 N N . ARG A 1 189 ? 7.242 -0.831 -13.020 1.00 77.31 189 ARG A N 1
ATOM 1475 C CA . ARG A 1 189 ? 6.054 -1.509 -12.522 1.00 77.31 189 ARG A CA 1
ATOM 1476 C C . ARG A 1 189 ? 5.098 -0.453 -11.990 1.00 77.31 189 ARG A C 1
ATOM 1478 O O . ARG A 1 189 ? 5.520 0.423 -11.240 1.00 77.31 189 ARG A O 1
ATOM 1485 N N . TYR A 1 190 ? 3.824 -0.567 -12.342 1.00 75.50 190 TYR A N 1
ATOM 1486 C CA . TYR A 1 190 ? 2.785 0.344 -11.867 1.00 75.50 190 TYR A CA 1
ATOM 1487 C C . TYR A 1 190 ? 1.575 -0.422 -11.339 1.00 75.50 190 TYR A C 1
ATOM 1489 O O . TYR A 1 190 ? 1.181 -1.436 -11.920 1.00 75.50 190 TYR A O 1
ATOM 1497 N N . HIS A 1 191 ? 1.004 0.083 -10.245 1.00 73.50 191 HIS A N 1
ATOM 1498 C CA . HIS A 1 191 ? -0.202 -0.420 -9.589 1.00 73.50 191 HIS A CA 1
ATOM 1499 C C . HIS A 1 191 ? -1.160 0.743 -9.337 1.00 73.50 191 HIS A C 1
ATOM 1501 O O . HIS A 1 191 ? -0.707 1.800 -8.897 1.00 73.50 191 HIS A O 1
ATOM 1507 N N . TYR A 1 192 ? -2.452 0.527 -9.577 1.00 56.81 192 TYR A N 1
ATOM 1508 C CA . TYR A 1 192 ? -3.535 1.441 -9.205 1.00 56.81 192 TYR A CA 1
ATOM 1509 C C . TYR A 1 192 ? -4.637 0.686 -8.473 1.00 56.81 192 TYR A C 1
ATOM 1511 O O . TYR A 1 192 ? -4.999 -0.418 -8.946 1.00 56.81 192 TYR A O 1
#

InterPro domains:
  IPR002902 Gnk2-homologous domain [PF01657] (29-119)
  IPR002902 Gnk2-homologous domain [PS51473] (20-122)
  IPR038408 Gnk2-homologous doma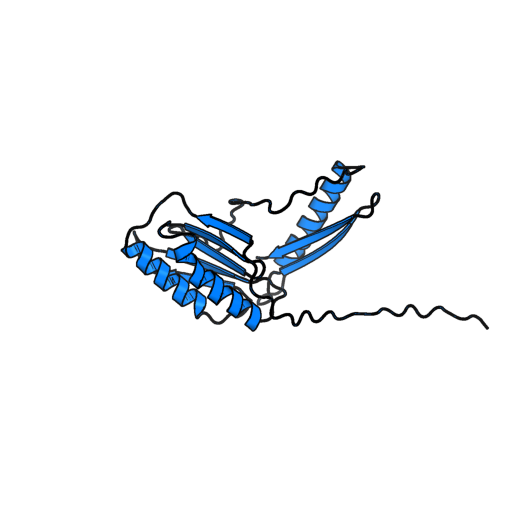in superfamily [G3DSA:3.30.430.20] (22-121)

Solvent-accessible surface area (backbone atoms only — not comparable to full-atom values): 11353 Å² total; per-residue (Å²): 139,84,85,76,83,78,79,78,76,79,75,72,77,73,72,75,83,60,88,66,74,65,45,79,75,53,72,49,57,44,98,46,72,43,56,74,65,29,46,49,24,46,53,51,41,37,50,53,61,48,68,50,78,63,64,68,37,48,53,71,56,73,26,74,51,86,96,33,30,30,32,37,35,41,42,34,44,66,89,54,55,62,66,63,33,51,56,25,43,44,52,56,43,68,41,40,57,77,76,38,67,43,37,41,22,34,42,40,36,34,76,43,27,34,40,41,38,22,65,54,92,65,79,98,58,92,71,85,68,90,76,84,85,91,76,86,80,88,73,87,62,84,49,57,67,61,50,51,50,50,52,54,47,46,51,49,52,20,44,52,54,11,70,66,42,58,92,88,50,52,26,40,31,71,39,76,47,81,43,79,72,66,88,41,76,49,75,40,76,35,80,108

Foldseek 3Di:
DDDDPDPPPPPPPPPVPPLPQWAWQDKDFDPAFDDPLLLVQLLVQLVCQLPDQCQLQKDWDWGDDPPNIKTKMKGFAQPDDSVSSSSNSNVQSVCCCVRHVGGQWMWTDTPGMIMTMHSDDDPPDDDPDDDDDRDDDPDDDPCVVVVVVVQVVQQVVQQVQLVPDDPSHFSKGKDWDFDPVVTDIDIDIDGD

Mean predicted aligned error: 8.61 Å

Sequence (192 aa):
MKIFPVLVLVISAFSFTGSATPIYWYHFCSNVSGNSVFVTNRNNLVSDLSNATVHGGFYNTTVGQNPNIVHGLFLCRGDLNPENCQNCVKLITSDVSQRCPNQTGGLIWYDQCMLHYSDTFIFSTMELEPKVVLVYNNMDIMEPDRFKQVVATVVRDVAIRASNASLGAKKFATEEATYKPPFLTVYSRYHY

Radius of gyration: 20.54 Å; Cα contacts (8 Å, |Δi|>4): 304; chains: 1; bounding box: 46×41×70 Å

Secondary structure (DSSP, 8-state):
---------------------PPEEEEEE-S-B--HHHHHHHHHHHHHHHHS--STTEEEEEES-TTS-EEEEEEE-TT--HHHHHHHHHHHHHHHHHHSSSBS-EEEEESSEEEEEESS--TT-----S-----------SSHHHHHHHHHHHHHHHHHHHHTPPTTS--EEEEEEEETTTTEEEEEEEE-